Protein AF-A0A954JX76-F1 (afdb_monomer)

Foldseek 3Di:
DDDPDDPPPDPPPVDDPPPPPPPLDQPVVLLVLLVVLLVLLVPLVCVVVVVQADPAQPQLLVVLSVVLNVVLNVCCSPPVPLSVLLSVLSNVLSVCVVPCPVVVVLVVVVVVVCVVVVVADQPPPDPPDRHQRHNNSSNVVNNSVSVVSSVSSSVSSVVVPVVDDPVVVVVVVVVVVVPPPDPPD

Secondary structure (DSSP, 8-state):
------TT-----TTS-----------HHHHHHHHHHHHHHHHHHHHHHHHHS-STTHHHHHHHHHHHHHHHHHHHHH-HHHHHHHHHHHHHHHHHTTSTHHHHHHHHHHHHHHHHHT-S---TT-TT------HHHHHHHHHHHHHHHHHHHHHHHHHHHHHS-HHHHHHHHHHHHHTS-----

Solvent-accessible surface area (backbone atoms only — not comparable to full-atom values): 10796 Å² total; per-residue (Å²): 137,82,82,79,78,59,91,82,62,70,79,81,72,89,70,67,73,72,77,66,75,75,70,87,67,75,62,57,65,58,48,54,50,42,53,53,48,52,56,58,51,40,51,60,57,46,67,62,50,54,78,73,43,60,90,41,21,54,65,24,31,52,52,37,51,54,49,51,52,52,51,51,48,53,42,35,73,75,36,53,72,61,35,55,35,30,46,57,8,36,50,55,46,38,60,48,58,76,46,60,62,62,56,52,54,49,48,53,52,49,52,51,50,34,61,76,70,60,77,56,83,79,66,85,85,45,97,84,53,86,77,56,66,38,37,66,50,29,19,50,52,44,44,54,52,51,51,52,52,49,52,51,7,41,49,44,13,50,51,48,57,69,72,46,62,69,69,65,62,54,64,53,55,58,55,61,62,72,67,59,76,78,82,88,124

Mean predicted aligned error: 10.56 Å

pLDDT: mean 79.13, std 13.05, range [45.47, 96.75]

Radius of gyration: 25.26 Å; Cα contacts (8 Å, |Δi|>4): 126; chains: 1; bounding box: 56×35×99 Å

Sequence (185 aa):
MIESENPYQAPLESGFPCATPHGETFDTSAFVAWTFVFAANLIVPLLFGWGLTQDHGRTGRLVALVGFLGAGCAFCLSRPIAARKSIAGSVITGVSQVFPILHIISGEITLEITLRFGFVVINDASPMGHDVSGEAEGFLLTLIVGCTLLVCAAGAGQLLGFLLPASWLIRNSDKVLSTNPQPHS

Structure (mmCIF, N/CA/C/O backbone):
data_AF-A0A954JX76-F1
#
_entry.id   AF-A0A954JX76-F1
#
loop_
_atom_sit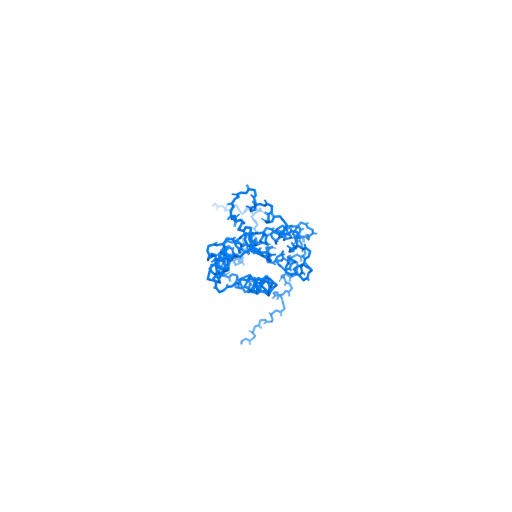e.group_PDB
_atom_site.id
_atom_site.type_symbol
_atom_site.label_atom_id
_atom_site.label_alt_id
_atom_site.label_comp_id
_atom_site.label_asym_id
_atom_site.label_entity_id
_atom_site.label_seq_id
_atom_site.pdbx_PDB_ins_code
_atom_site.Cartn_x
_atom_site.Cartn_y
_atom_site.Cartn_z
_atom_site.occupancy
_atom_site.B_iso_or_equiv
_atom_site.auth_seq_id
_atom_site.auth_comp_id
_atom_site.auth_asym_id
_atom_site.auth_atom_id
_atom_site.pdbx_PDB_model_num
ATOM 1 N N . MET A 1 1 ? -10.961 -13.317 69.120 1.00 49.34 1 MET A N 1
ATOM 2 C CA . MET A 1 1 ? -10.201 -12.422 68.226 1.00 49.34 1 MET A CA 1
ATOM 3 C C . MET A 1 1 ? -11.188 -11.966 67.174 1.00 49.34 1 MET A C 1
ATOM 5 O O . MET A 1 1 ? -11.668 -12.809 66.435 1.00 49.34 1 MET A O 1
ATOM 9 N N . ILE A 1 2 ? -11.622 -10.708 67.252 1.00 56.88 2 ILE A N 1
ATOM 10 C CA . ILE A 1 2 ? -12.648 -10.136 66.374 1.00 56.88 2 ILE A CA 1
ATOM 11 C C . ILE A 1 2 ? -11.901 -9.596 65.158 1.00 56.88 2 ILE A C 1
ATOM 13 O O . ILE A 1 2 ? -11.025 -8.746 65.306 1.00 56.88 2 ILE A O 1
ATOM 17 N N . GLU A 1 3 ? -12.182 -10.172 63.998 1.00 57.44 3 GLU A N 1
ATOM 18 C CA . GLU A 1 3 ? -11.645 -9.766 62.704 1.00 57.44 3 GLU A CA 1
ATOM 19 C C . GLU A 1 3 ? -12.100 -8.323 62.443 1.00 57.44 3 GLU A C 1
ATOM 21 O O . GLU A 1 3 ? -13.297 -8.037 62.416 1.00 57.44 3 GLU A O 1
ATOM 26 N N . SER A 1 4 ? -11.155 -7.380 62.388 1.00 63.88 4 SER A N 1
ATOM 27 C CA . SER A 1 4 ? -11.466 -5.970 62.160 1.00 63.88 4 SER A CA 1
ATOM 28 C C . SER A 1 4 ? -11.865 -5.786 60.699 1.00 63.88 4 SER A C 1
ATOM 30 O O . SER A 1 4 ? -11.011 -5.670 59.820 1.00 63.88 4 SER A O 1
ATOM 32 N N . GLU A 1 5 ? -13.171 -5.797 60.465 1.00 74.00 5 GLU A N 1
ATOM 33 C CA . GLU A 1 5 ? -13.832 -5.469 59.208 1.00 74.00 5 GLU A CA 1
ATOM 34 C C . GLU A 1 5 ? -13.363 -4.078 58.755 1.00 74.00 5 GLU A C 1
ATOM 36 O O . GLU A 1 5 ? -13.615 -3.070 59.416 1.00 74.00 5 GLU A O 1
ATOM 41 N N . ASN A 1 6 ? -12.564 -4.031 57.688 1.00 80.12 6 ASN A N 1
ATOM 42 C CA . ASN A 1 6 ? -11.981 -2.792 57.190 1.00 80.12 6 ASN A CA 1
ATOM 43 C C . ASN A 1 6 ? -13.090 -1.944 56.537 1.00 80.12 6 ASN A C 1
ATOM 45 O O . ASN A 1 6 ? -13.576 -2.321 55.470 1.00 80.12 6 ASN A O 1
ATOM 49 N N . PRO A 1 7 ? -13.460 -0.778 57.102 1.00 79.81 7 PRO A N 1
ATOM 50 C CA . PRO A 1 7 ? -14.557 0.043 56.586 1.00 79.81 7 PRO A CA 1
ATOM 51 C C . PRO A 1 7 ? -14.249 0.693 55.226 1.00 79.81 7 PRO A C 1
ATOM 53 O O . PRO A 1 7 ? -15.141 1.270 54.609 1.00 79.81 7 PRO A O 1
ATOM 56 N N . TYR A 1 8 ? -13.003 0.603 54.749 1.00 80.88 8 TYR A N 1
ATOM 57 C CA . TYR A 1 8 ? -12.583 1.058 53.420 1.00 80.88 8 TYR A CA 1
ATOM 58 C C . TYR A 1 8 ? -12.443 -0.079 52.406 1.00 80.88 8 TYR A C 1
ATOM 60 O O . TYR A 1 8 ? -11.959 0.145 51.295 1.00 80.88 8 TYR A O 1
ATOM 68 N N . GLN A 1 9 ? -12.830 -1.304 52.761 1.00 81.44 9 GLN A N 1
ATOM 69 C CA . GLN A 1 9 ? -12.839 -2.400 51.808 1.00 81.44 9 GLN A CA 1
ATOM 70 C C . GLN A 1 9 ? -13.973 -2.163 50.808 1.00 81.44 9 GLN A C 1
ATOM 72 O O . GLN A 1 9 ? -15.151 -2.303 51.132 1.00 81.44 9 GLN A O 1
ATOM 77 N N . ALA A 1 10 ? -13.606 -1.755 49.589 1.00 74.94 10 ALA A N 1
ATOM 78 C CA . ALA A 1 10 ? -14.546 -1.692 48.481 1.00 74.94 10 ALA A CA 1
ATOM 79 C C . ALA A 1 10 ? -15.226 -3.067 48.346 1.00 74.94 10 ALA A C 1
ATOM 81 O O . ALA A 1 10 ? -14.536 -4.083 48.514 1.00 74.94 10 ALA A O 1
ATOM 82 N N . PRO A 1 11 ? -16.547 -3.121 48.085 1.00 72.75 11 PRO A N 1
ATOM 83 C CA . PRO A 1 11 ? -17.252 -4.380 47.908 1.00 72.75 11 PRO A CA 1
ATOM 84 C C . PRO A 1 11 ? -16.451 -5.266 46.960 1.00 72.75 11 PRO A C 1
ATOM 86 O O . PRO A 1 11 ? -16.071 -4.826 45.876 1.00 72.75 11 PRO A O 1
ATOM 89 N N . LEU A 1 12 ? -16.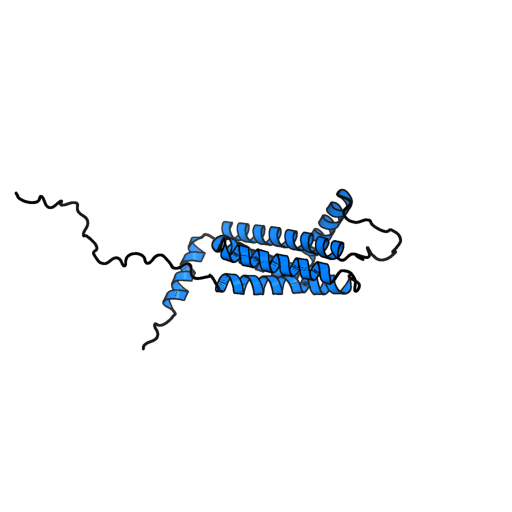153 -6.496 47.381 1.00 64.38 12 LEU A N 1
ATOM 90 C CA . LEU A 1 12 ? -15.657 -7.519 46.471 1.00 64.38 12 LEU A CA 1
ATOM 91 C C . LEU A 1 12 ? -16.766 -7.729 45.438 1.00 64.38 12 LEU A C 1
ATOM 93 O O . LEU A 1 12 ? -17.709 -8.485 45.678 1.00 64.38 12 LEU A O 1
ATOM 97 N N . GLU A 1 13 ? -16.687 -7.003 44.322 1.00 63.94 13 GLU A N 1
ATOM 98 C CA . GLU A 1 13 ? -17.509 -7.201 43.134 1.00 63.94 13 GLU A CA 1
ATOM 99 C C . GLU A 1 13 ? -17.160 -8.587 42.582 1.00 63.94 13 GLU A C 1
ATOM 101 O O . GLU A 1 13 ? -16.353 -8.775 41.676 1.00 63.94 13 GLU A O 1
ATOM 106 N N . SER A 1 14 ? -17.764 -9.593 43.210 1.00 58.34 14 SER A N 1
ATOM 107 C CA . SER A 1 14 ? -17.622 -11.036 43.004 1.00 58.34 14 SER A CA 1
ATOM 108 C C . SER A 1 14 ? -18.232 -11.506 41.679 1.00 58.34 14 SER A C 1
ATOM 110 O O . SER A 1 14 ? -18.609 -12.663 41.523 1.00 58.34 14 SER A O 1
ATOM 112 N N . GLY A 1 15 ? -18.320 -10.608 40.702 1.00 57.84 15 GLY A N 1
ATOM 113 C CA . GLY A 1 15 ? -19.046 -10.825 39.464 1.00 57.84 15 GLY A CA 1
ATOM 114 C C . GLY A 1 15 ? -18.548 -10.003 38.289 1.00 57.84 15 GLY A C 1
ATOM 115 O O . GLY A 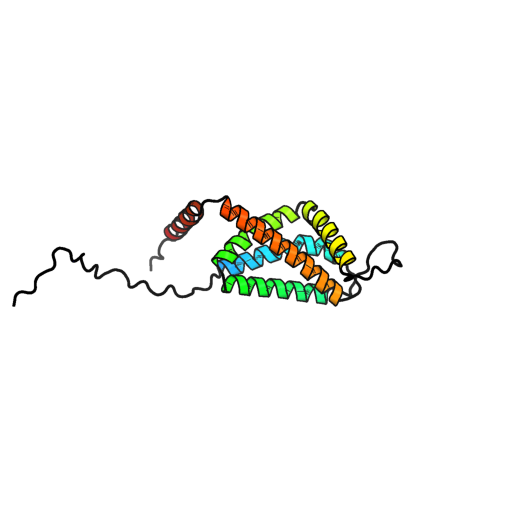1 15 ? -19.254 -9.946 37.287 1.00 57.84 15 GLY A O 1
ATOM 116 N N . PHE A 1 16 ? -17.358 -9.392 38.350 1.00 60.06 16 PHE A N 1
ATOM 117 C CA . PHE A 1 16 ? -16.746 -9.001 37.087 1.00 60.06 16 PHE A CA 1
ATOM 118 C C . PHE A 1 16 ? -16.380 -10.278 36.346 1.00 60.06 16 PHE A C 1
ATOM 120 O O . PHE A 1 16 ? -15.584 -11.057 36.882 1.00 60.06 16 PHE A O 1
ATOM 127 N N . PRO A 1 17 ? -16.955 -10.533 35.155 1.00 62.56 17 PRO A N 1
ATOM 128 C CA . PRO A 1 17 ? -16.494 -11.626 34.325 1.00 62.56 17 PRO A CA 1
ATOM 129 C C . PRO A 1 17 ? -14.996 -11.413 34.177 1.00 62.56 17 PRO A C 1
ATOM 131 O O . PRO A 1 17 ? -14.570 -10.381 33.656 1.00 62.56 17 PRO A O 1
ATOM 134 N N . CYS A 1 18 ? -14.220 -12.339 34.751 1.00 64.50 18 CYS A N 1
ATOM 135 C CA . CYS A 1 18 ? -12.775 -12.387 34.620 1.00 64.50 18 CYS A CA 1
ATOM 136 C C . CYS A 1 18 ? -12.510 -12.115 33.149 1.00 64.50 18 CYS A C 1
ATOM 138 O O . CYS A 1 18 ? -13.002 -12.894 32.331 1.00 64.50 18 CYS A O 1
ATOM 140 N N . ALA A 1 19 ? -11.925 -10.950 32.837 1.00 61.38 19 ALA A N 1
ATOM 141 C CA . ALA A 1 19 ? -11.825 -10.450 31.478 1.00 61.38 19 ALA A CA 1
ATOM 142 C C . ALA A 1 19 ? -11.194 -11.568 30.664 1.00 61.38 19 ALA A C 1
ATOM 144 O O . ALA A 1 19 ? -9.998 -11.829 30.793 1.00 61.38 19 ALA A O 1
ATOM 145 N N . THR A 1 20 ? -12.031 -12.309 29.933 1.00 64.25 20 THR A N 1
ATOM 146 C CA . THR A 1 20 ? -11.574 -13.469 29.187 1.00 64.25 20 THR A CA 1
ATOM 147 C C . THR A 1 20 ? -10.512 -12.899 28.276 1.00 64.25 20 THR A C 1
ATOM 149 O O . THR A 1 20 ? -10.848 -11.929 27.579 1.00 64.25 20 THR A O 1
ATOM 152 N N . PRO A 1 21 ? -9.256 -13.389 28.346 1.00 59.72 21 PRO A N 1
ATOM 153 C CA . PRO A 1 21 ? -8.178 -12.871 27.522 1.00 59.72 21 PRO A CA 1
ATOM 154 C C . PRO A 1 21 ? -8.761 -12.808 26.128 1.00 59.72 21 PRO A C 1
ATOM 156 O O . PRO A 1 21 ? -9.240 -13.837 25.648 1.00 59.72 21 PRO A O 1
ATOM 159 N N . HIS A 1 22 ? -8.911 -11.590 25.594 1.00 57.62 22 HIS A N 1
ATOM 160 C CA . HIS A 1 22 ? -9.506 -11.385 24.285 1.00 57.62 22 HIS A CA 1
ATOM 161 C C . HIS A 1 22 ? -8.730 -12.313 23.373 1.00 57.62 22 HIS A C 1
ATOM 163 O O . HIS A 1 22 ? -7.553 -12.061 23.116 1.00 57.62 22 HIS A O 1
ATOM 169 N N . GLY A 1 23 ? -9.352 -13.441 23.007 1.00 57.97 23 GLY A N 1
ATOM 170 C CA . GLY A 1 23 ? -8.740 -14.381 22.094 1.00 57.97 23 GLY A CA 1
ATOM 171 C C . GLY A 1 23 ? -8.330 -13.536 20.911 1.00 57.97 23 GLY A C 1
ATOM 172 O O . GLY A 1 23 ? -9.111 -12.674 20.504 1.00 57.97 23 GLY A O 1
ATOM 173 N N . GLU A 1 24 ? -7.090 -13.684 20.454 1.00 64.19 24 GLU A N 1
ATOM 174 C CA . GLU A 1 24 ? -6.582 -12.985 19.281 1.00 64.19 24 GLU A CA 1
ATOM 175 C C . GLU A 1 24 ? -7.419 -13.426 18.077 1.00 64.19 24 GLU A C 1
ATOM 177 O O . GLU A 1 24 ? -7.051 -14.297 17.293 1.00 64.19 24 GLU A O 1
AT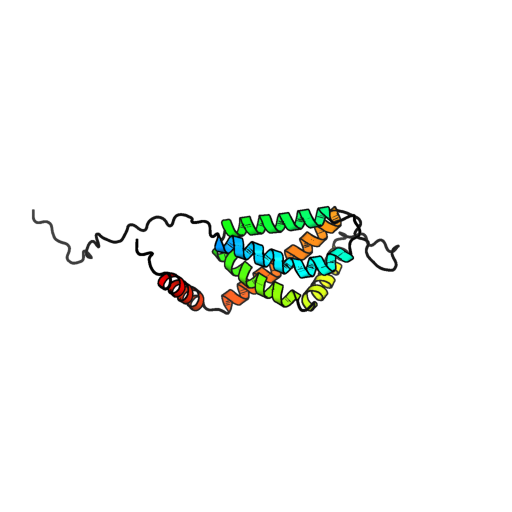OM 182 N N . THR A 1 25 ? -8.629 -12.888 17.969 1.00 74.88 25 THR A N 1
ATOM 183 C CA . THR A 1 25 ? -9.520 -13.132 16.863 1.00 74.88 25 THR A CA 1
ATOM 184 C C . THR A 1 25 ? -8.878 -12.400 15.713 1.00 74.88 25 THR A C 1
ATOM 186 O O . THR A 1 25 ? -8.805 -11.168 15.722 1.00 74.88 25 THR A O 1
ATOM 189 N N . PHE A 1 26 ? -8.367 -13.173 14.759 1.00 78.44 26 PHE A N 1
ATOM 190 C CA . PHE A 1 26 ? -7.885 -12.670 13.487 1.00 78.44 26 PHE A CA 1
ATOM 191 C C . PHE A 1 26 ? -8.843 -11.595 12.976 1.00 78.44 26 PHE A C 1
ATOM 193 O O . PHE A 1 26 ? -10.029 -11.868 12.760 1.00 78.44 26 PHE A O 1
ATOM 200 N N . ASP A 1 27 ? -8.330 -10.375 12.795 1.00 84.06 27 ASP A N 1
ATOM 201 C CA . ASP A 1 27 ? -9.096 -9.258 12.244 1.00 84.06 27 ASP A CA 1
ATOM 202 C C . ASP A 1 27 ? -9.318 -9.498 10.745 1.00 84.06 27 ASP A C 1
ATOM 204 O O . ASP A 1 27 ? -8.690 -8.903 9.866 1.00 84.06 27 ASP A O 1
ATOM 208 N N . THR A 1 28 ? -10.219 -10.435 10.462 1.00 87.06 28 THR A N 1
ATOM 209 C CA . THR A 1 28 ? -10.601 -10.861 9.115 1.00 87.06 28 THR A CA 1
ATOM 210 C C . THR A 1 28 ? -11.122 -9.662 8.324 1.00 87.06 28 THR A C 1
ATOM 212 O O . THR A 1 28 ? -10.902 -9.571 7.118 1.00 87.06 28 THR A O 1
ATOM 215 N N . SER A 1 29 ? -11.736 -8.689 9.009 1.00 88.69 29 SER A N 1
ATOM 216 C CA . SER A 1 29 ? -12.224 -7.458 8.390 1.00 88.69 29 SER A CA 1
ATOM 217 C C . SER A 1 29 ? -11.085 -6.605 7.826 1.00 88.69 29 SER A C 1
ATOM 219 O O . SER A 1 29 ? -11.165 -6.171 6.677 1.00 88.69 29 SER A O 1
ATOM 221 N N . ALA A 1 30 ? -9.991 -6.428 8.576 1.00 88.25 30 ALA A N 1
ATOM 222 C CA . ALA A 1 30 ? -8.827 -5.678 8.112 1.00 88.25 30 ALA A CA 1
ATOM 223 C C . ALA A 1 30 ? -8.128 -6.380 6.940 1.00 88.25 30 ALA A C 1
ATOM 225 O O . ALA A 1 30 ? -7.745 -5.719 5.978 1.00 88.25 30 ALA A O 1
ATOM 226 N N . PHE A 1 31 ? -8.021 -7.711 6.982 1.00 90.81 31 PHE A N 1
ATOM 227 C CA . PHE A 1 31 ? -7.438 -8.503 5.895 1.00 90.81 31 PHE A CA 1
ATOM 228 C C . PHE A 1 31 ? -8.236 -8.381 4.584 1.00 90.81 31 PHE A C 1
ATOM 230 O O . PHE A 1 31 ? -7.668 -8.135 3.515 1.00 90.81 31 PHE A O 1
ATOM 237 N N . VAL A 1 32 ? -9.566 -8.509 4.662 1.00 94.31 32 VAL A N 1
ATOM 238 C CA . VAL A 1 32 ? -10.457 -8.371 3.499 1.00 94.31 32 VAL A CA 1
ATOM 239 C C . VAL A 1 32 ? -10.422 -6.940 2.961 1.00 94.31 32 VAL A C 1
ATOM 241 O O . VAL A 1 32 ? -10.266 -6.743 1.755 1.00 94.31 32 VAL A O 1
ATOM 244 N N . ALA A 1 33 ? -10.496 -5.939 3.844 1.00 94.38 33 ALA A N 1
ATOM 245 C CA . ALA A 1 33 ? -10.427 -4.533 3.457 1.00 94.38 33 ALA A CA 1
ATOM 246 C C . ALA A 1 33 ? -9.091 -4.188 2.783 1.00 94.38 33 ALA A C 1
ATOM 248 O O . ALA A 1 33 ? -9.085 -3.530 1.744 1.00 94.38 33 ALA A O 1
ATOM 249 N N . TRP A 1 34 ? -7.968 -4.678 3.319 1.00 94.94 34 TRP A N 1
ATOM 250 C CA . TRP A 1 34 ? -6.649 -4.515 2.708 1.00 94.94 34 TRP A CA 1
ATOM 251 C C . TRP A 1 34 ? -6.600 -5.092 1.294 1.00 94.94 34 TRP A C 1
ATOM 253 O O . TRP A 1 34 ? -6.192 -4.399 0.366 1.00 94.94 34 TRP A O 1
ATOM 263 N N . THR A 1 35 ? -7.070 -6.329 1.113 1.00 95.69 35 THR A N 1
ATOM 264 C CA . THR A 1 35 ? -7.061 -7.003 -0.194 1.00 95.69 35 THR A CA 1
ATOM 265 C C . THR A 1 35 ? -7.888 -6.234 -1.224 1.00 95.69 35 THR A C 1
ATOM 267 O O . THR A 1 35 ? -7.442 -6.036 -2.354 1.00 95.69 35 THR A O 1
ATOM 270 N N . PHE A 1 36 ? -9.070 -5.749 -0.831 1.00 96.56 36 PHE A N 1
ATOM 271 C CA . PHE A 1 36 ? -9.942 -4.982 -1.718 1.00 96.56 36 PHE A CA 1
ATOM 272 C C . PHE A 1 36 ? -9.327 -3.636 -2.113 1.00 96.56 36 PHE A C 1
ATOM 274 O O . PHE A 1 36 ? -9.308 -3.277 -3.289 1.00 96.56 36 PHE A O 1
ATOM 281 N N . VAL A 1 37 ? -8.778 -2.902 -1.142 1.00 95.00 37 VAL A N 1
ATOM 282 C CA . VAL A 1 37 ? -8.145 -1.604 -1.398 1.00 95.00 37 VAL A CA 1
ATOM 283 C C . VAL A 1 37 ? -6.873 -1.767 -2.228 1.00 95.00 37 VAL A C 1
ATOM 285 O O . VAL A 1 37 ? -6.651 -0.974 -3.141 1.00 95.00 37 VAL A O 1
ATOM 288 N N . PHE A 1 38 ? -6.074 -2.805 -1.976 1.00 94.88 38 PHE A N 1
ATOM 289 C CA . PHE A 1 38 ? -4.913 -3.145 -2.796 1.00 94.88 38 PHE A CA 1
ATOM 290 C C . PHE A 1 38 ? -5.324 -3.432 -4.245 1.00 94.88 38 PHE A C 1
ATOM 292 O O . PHE A 1 38 ? -4.788 -2.818 -5.162 1.00 94.88 38 PHE A O 1
ATOM 299 N N . ALA A 1 39 ? -6.330 -4.287 -4.457 1.00 95.31 39 ALA A N 1
ATOM 300 C CA . ALA A 1 39 ? -6.836 -4.598 -5.792 1.00 95.31 39 ALA A CA 1
ATOM 301 C C . ALA A 1 39 ? -7.365 -3.351 -6.524 1.00 95.31 39 ALA A C 1
ATOM 303 O O . ALA A 1 39 ? -7.045 -3.146 -7.693 1.00 95.31 39 ALA A O 1
ATOM 304 N N . ALA A 1 40 ? -8.115 -2.484 -5.837 1.00 93.56 40 ALA A N 1
ATOM 305 C CA . ALA A 1 40 ? -8.621 -1.239 -6.413 1.00 93.56 40 ALA A CA 1
ATOM 306 C C . ALA A 1 40 ? -7.488 -0.277 -6.817 1.00 93.56 40 ALA A C 1
ATOM 308 O O . ALA A 1 40 ? -7.517 0.283 -7.912 1.00 93.56 40 ALA A O 1
ATOM 309 N N . ASN A 1 41 ? -6.458 -0.140 -5.975 1.00 91.94 41 ASN A N 1
ATOM 310 C CA . ASN A 1 41 ? -5.280 0.695 -6.244 1.00 91.94 41 ASN A CA 1
ATOM 311 C C . ASN A 1 41 ? -4.381 0.149 -7.367 1.00 91.94 41 ASN A C 1
ATOM 313 O O . ASN A 1 41 ? -3.486 0.859 -7.823 1.00 91.94 41 ASN A O 1
ATOM 317 N N . LEU A 1 42 ? -4.586 -1.095 -7.811 1.00 91.69 42 LEU A N 1
ATOM 318 C CA . LEU A 1 42 ? -3.862 -1.672 -8.943 1.00 91.69 42 LEU A CA 1
ATOM 319 C C . LEU A 1 42 ? -4.518 -1.409 -10.292 1.00 91.69 42 LEU A C 1
ATOM 321 O O . LEU A 1 42 ? -3.838 -1.534 -11.306 1.00 91.69 42 LEU A O 1
ATOM 325 N N . ILE A 1 43 ? -5.795 -1.023 -10.329 1.00 91.88 43 ILE A N 1
ATOM 326 C CA . ILE A 1 43 ? -6.525 -0.835 -11.588 1.00 91.88 43 ILE A CA 1
ATOM 327 C C . ILE A 1 43 ? -5.820 0.201 -12.464 1.00 91.88 43 ILE A C 1
ATOM 329 O O . ILE A 1 43 ? -5.515 -0.077 -13.621 1.00 91.88 43 ILE A O 1
ATOM 333 N N . VAL A 1 44 ? -5.513 1.376 -11.908 1.00 87.88 44 VAL A N 1
ATOM 334 C CA . VAL A 1 44 ? -4.872 2.464 -12.658 1.00 87.88 44 VAL A CA 1
ATOM 335 C C . VAL A 1 44 ? -3.449 2.070 -13.095 1.00 87.88 44 VAL A C 1
ATOM 337 O O . VAL A 1 44 ? -3.203 2.055 -14.303 1.00 87.88 44 VAL A O 1
ATOM 340 N N . PRO A 1 45 ? -2.526 1.656 -12.199 1.00 84.06 45 PRO A N 1
ATOM 341 C CA . PRO A 1 45 ? -1.187 1.226 -12.607 1.00 84.06 45 PRO A CA 1
ATOM 342 C C . PRO A 1 45 ? -1.174 0.078 -13.618 1.00 84.06 45 PRO A C 1
ATOM 344 O O . PRO A 1 45 ? -0.323 0.071 -14.502 1.00 84.06 45 PRO A O 1
ATOM 347 N N . LEU A 1 46 ? -2.102 -0.883 -13.529 1.00 87.19 46 LEU A N 1
ATOM 348 C CA . LEU A 1 46 ? -2.187 -1.969 -14.505 1.00 87.19 46 LEU A CA 1
ATOM 349 C C . LEU A 1 46 ? -2.700 -1.474 -15.855 1.00 87.19 46 LEU A C 1
ATOM 351 O O . LEU A 1 46 ? -2.109 -1.823 -16.867 1.00 87.19 46 LEU A O 1
ATOM 355 N N . LEU A 1 47 ? -3.736 -0.633 -15.902 1.00 88.06 47 LEU A N 1
ATOM 356 C CA . LEU A 1 47 ? -4.249 -0.109 -1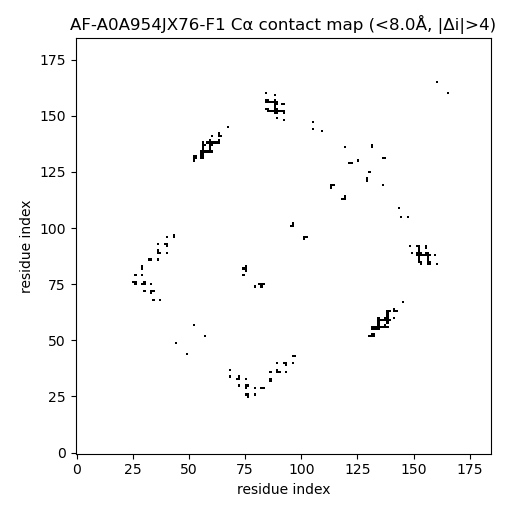7.173 1.00 88.06 47 LEU A CA 1
ATOM 357 C C . LEU A 1 47 ? -3.188 0.696 -17.937 1.00 88.06 47 LEU A C 1
ATOM 359 O O . LEU A 1 47 ? -3.040 0.514 -19.143 1.00 88.06 47 LEU A O 1
ATOM 363 N N . PHE A 1 48 ? -2.422 1.539 -17.241 1.00 82.62 48 PHE A N 1
ATOM 364 C CA . PHE A 1 48 ? -1.365 2.340 -17.867 1.00 82.62 48 PHE A CA 1
ATOM 365 C C . PHE A 1 48 ? -0.067 1.550 -18.079 1.00 82.62 48 PHE A C 1
ATOM 367 O O . PHE A 1 48 ? 0.587 1.688 -19.110 1.00 82.62 48 PHE A O 1
ATOM 374 N N . GLY A 1 49 ? 0.309 0.695 -17.128 1.00 78.06 49 GLY A N 1
ATOM 375 C CA . GLY A 1 49 ? 1.566 -0.048 -17.157 1.00 78.06 49 GLY A CA 1
ATOM 376 C C . GLY A 1 49 ? 1.537 -1.300 -18.031 1.00 78.06 49 GLY A C 1
ATOM 377 O O . GLY A 1 49 ? 2.591 -1.739 -18.484 1.00 78.06 49 GLY A O 1
ATOM 378 N N . TRP A 1 50 ? 0.369 -1.895 -18.289 1.00 83.19 50 TRP A N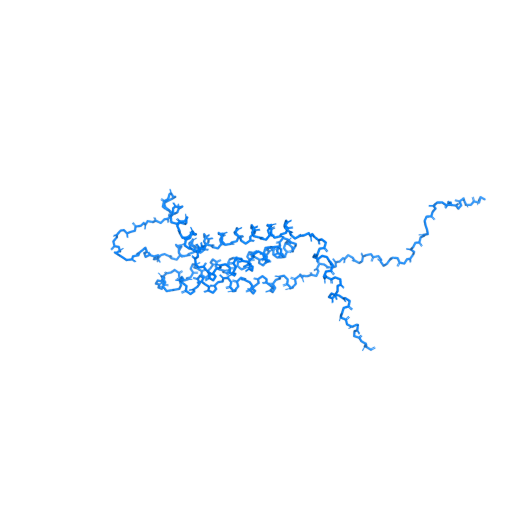 1
ATOM 379 C CA . TRP A 1 50 ? 0.275 -3.121 -19.089 1.00 83.19 50 TRP A CA 1
ATOM 380 C C . TRP A 1 50 ? 0.592 -2.883 -20.566 1.00 83.19 50 TRP A C 1
ATOM 382 O O . TRP A 1 50 ? 1.251 -3.713 -21.185 1.00 83.19 50 TRP A O 1
ATOM 392 N N . GLY A 1 51 ? 0.165 -1.741 -21.117 1.00 78.62 51 GLY A N 1
ATOM 393 C CA . GLY A 1 51 ? 0.415 -1.383 -22.517 1.00 78.62 51 GLY A CA 1
ATOM 394 C C . GLY A 1 51 ? 1.849 -0.928 -22.808 1.00 78.62 51 GLY A C 1
ATOM 395 O O . GLY A 1 51 ? 2.297 -1.042 -23.942 1.00 78.62 51 GLY A O 1
ATOM 396 N N . LEU A 1 52 ? 2.572 -0.440 -21.795 1.00 71.88 52 LEU A N 1
ATOM 397 C CA . LEU A 1 52 ? 3.936 0.093 -21.942 1.00 71.88 52 LEU A CA 1
ATOM 398 C C . LEU A 1 52 ? 5.024 -0.980 -21.952 1.00 71.88 52 LEU A C 1
ATOM 400 O O . LEU A 1 52 ? 6.165 -0.714 -22.306 1.00 71.88 52 LEU A O 1
ATOM 404 N N . THR A 1 53 ? 4.684 -2.190 -21.545 1.00 69.44 53 THR A N 1
ATOM 405 C CA . THR A 1 53 ? 5.637 -3.284 -21.391 1.00 69.44 53 THR A CA 1
ATOM 406 C C . THR A 1 53 ? 5.380 -4.357 -22.430 1.00 69.44 53 THR A C 1
ATOM 408 O O . THR A 1 53 ? 4.287 -4.935 -22.460 1.00 69.44 53 THR A O 1
ATOM 411 N N . GLN A 1 54 ? 6.391 -4.658 -23.239 1.00 66.69 54 GLN A N 1
ATOM 412 C CA . GLN A 1 54 ? 6.378 -5.844 -24.091 1.00 66.69 54 GLN A CA 1
ATOM 413 C C . GLN A 1 54 ? 6.397 -7.125 -23.229 1.00 66.69 54 GLN A C 1
ATOM 415 O O . GLN A 1 54 ? 6.427 -7.059 -21.999 1.00 66.69 54 GLN A O 1
ATOM 420 N N . ASP A 1 55 ? 6.301 -8.309 -23.843 1.00 75.56 55 ASP A N 1
ATOM 421 C CA . ASP A 1 55 ? 6.106 -9.584 -23.124 1.00 75.56 55 ASP A CA 1
ATOM 422 C C . ASP A 1 55 ? 7.162 -9.873 -22.034 1.00 75.56 55 ASP A C 1
ATOM 424 O O . ASP A 1 55 ? 6.873 -10.591 -21.073 1.00 75.56 55 ASP A O 1
ATOM 428 N N . HIS A 1 56 ? 8.338 -9.253 -22.134 1.00 72.75 56 HIS A N 1
ATOM 429 C CA . HIS A 1 56 ? 9.416 -9.311 -21.153 1.00 72.75 56 HIS A CA 1
ATOM 430 C C . HIS A 1 56 ? 9.183 -8.257 -20.056 1.00 72.75 56 HIS A C 1
ATOM 432 O O . HIS A 1 56 ? 9.067 -7.069 -20.331 1.00 72.75 56 HIS A O 1
ATOM 438 N N . GLY A 1 57 ? 9.051 -8.686 -18.798 1.00 80.00 57 GLY A N 1
ATOM 439 C CA . GLY A 1 57 ? 8.785 -7.801 -17.655 1.00 80.00 57 GLY A CA 1
ATOM 440 C C . GLY A 1 57 ? 7.454 -8.048 -16.949 1.00 80.00 57 GLY A C 1
ATOM 441 O O . GLY A 1 57 ? 7.143 -7.385 -15.957 1.00 80.00 57 GLY A O 1
ATOM 442 N N . ARG A 1 58 ? 6.604 -8.955 -17.444 1.00 87.12 58 ARG A N 1
ATOM 443 C CA . ARG A 1 58 ? 5.325 -9.281 -16.783 1.00 87.12 58 ARG A CA 1
ATOM 444 C C . ARG A 1 58 ? 5.532 -10.101 -15.513 1.00 87.12 58 ARG A C 1
ATOM 446 O O . ARG A 1 58 ? 4.843 -9.864 -14.520 1.00 87.12 58 ARG A O 1
ATOM 453 N N . THR A 1 59 ? 6.490 -11.022 -15.524 1.00 91.12 59 THR A N 1
ATOM 454 C CA . THR A 1 59 ? 6.732 -11.937 -14.402 1.00 91.12 59 THR A CA 1
ATOM 455 C C . THR A 1 59 ? 7.275 -11.179 -13.197 1.00 91.12 59 THR A C 1
ATOM 457 O O . THR A 1 59 ? 6.741 -11.310 -12.099 1.00 91.12 59 THR A O 1
ATOM 460 N N . GLY A 1 60 ? 8.268 -10.312 -13.402 1.00 90.06 60 GLY A N 1
ATOM 461 C CA . GLY A 1 60 ? 8.849 -9.478 -12.356 1.00 90.06 60 GLY A CA 1
ATOM 462 C C . GLY A 1 60 ? 7.815 -8.575 -11.690 1.00 90.06 60 GLY A C 1
ATOM 463 O O . GLY A 1 60 ? 7.776 -8.470 -10.465 1.00 90.06 60 GLY A O 1
ATOM 464 N N . ARG A 1 61 ? 6.899 -7.993 -12.471 1.00 90.62 61 ARG A N 1
ATOM 465 C CA . ARG A 1 61 ? 5.798 -7.187 -11.924 1.00 90.62 61 ARG A CA 1
ATOM 466 C C . ARG A 1 61 ? 4.838 -8.016 -11.086 1.00 90.62 61 ARG A C 1
ATOM 468 O O . ARG A 1 61 ? 4.534 -7.624 -9.965 1.00 90.62 61 ARG A O 1
ATOM 475 N N . LEU A 1 62 ? 4.407 -9.177 -11.580 1.00 92.88 62 LEU A N 1
ATOM 476 C CA . LEU A 1 62 ? 3.534 -10.075 -10.818 1.00 92.88 62 LEU A CA 1
ATOM 477 C C . LEU A 1 62 ? 4.177 -10.510 -9.496 1.00 92.88 62 LEU A C 1
ATOM 479 O O . LEU A 1 62 ? 3.513 -10.483 -8.462 1.00 92.88 62 LEU A O 1
ATOM 483 N N . VAL A 1 63 ? 5.471 -10.842 -9.505 1.00 95.12 63 VAL A N 1
ATOM 484 C CA . VAL A 1 63 ? 6.217 -11.198 -8.288 1.00 95.12 63 VAL A CA 1
ATOM 485 C C . VAL A 1 63 ? 6.230 -10.037 -7.290 1.00 95.12 63 VAL A C 1
ATOM 487 O O . VAL A 1 63 ? 5.947 -10.250 -6.111 1.00 95.12 63 VAL A O 1
ATOM 490 N N . ALA A 1 64 ? 6.485 -8.806 -7.744 1.00 93.31 64 ALA A N 1
ATOM 491 C CA . ALA A 1 64 ? 6.435 -7.625 -6.882 1.00 93.31 64 ALA A CA 1
ATOM 492 C C . ALA A 1 64 ? 5.031 -7.401 -6.291 1.00 93.31 64 ALA A C 1
ATOM 494 O O . ALA A 1 64 ? 4.900 -7.156 -5.092 1.00 93.31 64 ALA A O 1
ATOM 495 N N . LEU A 1 65 ? 3.975 -7.539 -7.100 1.00 94.75 65 LEU A N 1
ATOM 496 C CA . LEU A 1 65 ? 2.586 -7.384 -6.654 1.00 94.75 65 LEU A CA 1
ATOM 497 C C . LEU A 1 65 ? 2.197 -8.412 -5.589 1.00 94.75 65 LEU A C 1
ATOM 499 O O . LEU A 1 65 ? 1.632 -8.047 -4.558 1.00 94.75 65 LEU A O 1
ATOM 503 N N . VAL A 1 66 ? 2.534 -9.685 -5.808 1.00 96.44 66 VAL A N 1
ATOM 504 C CA . VAL A 1 66 ? 2.306 -10.750 -4.821 1.00 96.44 66 VAL A CA 1
ATOM 505 C C . VAL A 1 66 ? 3.103 -10.475 -3.545 1.00 96.44 66 VAL A C 1
ATOM 507 O O . VAL A 1 66 ? 2.573 -10.643 -2.446 1.00 96.44 66 VAL A O 1
ATOM 510 N N . GLY A 1 67 ? 4.339 -9.984 -3.676 1.00 96.75 67 GLY A N 1
ATOM 511 C CA . GLY A 1 67 ? 5.168 -9.558 -2.551 1.00 96.75 67 GLY A CA 1
ATOM 512 C C . GLY A 1 67 ? 4.511 -8.458 -1.715 1.00 96.75 67 GLY A C 1
ATOM 513 O O . GLY A 1 67 ? 4.419 -8.593 -0.495 1.00 96.75 67 GLY A O 1
ATOM 514 N N . PHE A 1 68 ? 3.985 -7.405 -2.349 1.00 95.69 68 PHE A N 1
ATOM 515 C CA . PHE A 1 68 ? 3.276 -6.330 -1.647 1.00 95.69 68 PHE A CA 1
ATOM 516 C C . PHE A 1 68 ? 1.981 -6.798 -0.990 1.00 95.69 68 PHE A C 1
ATOM 518 O O . PHE A 1 68 ? 1.708 -6.415 0.150 1.00 95.69 68 PHE A O 1
ATOM 525 N N . LEU A 1 69 ? 1.202 -7.641 -1.674 1.00 95.81 69 LEU A N 1
ATOM 526 C CA . LEU A 1 69 ? -0.007 -8.218 -1.098 1.00 95.81 69 LEU A CA 1
ATOM 527 C C . LEU A 1 69 ? 0.337 -9.027 0.157 1.00 95.81 69 LEU A C 1
ATOM 529 O O . LEU A 1 69 ? -0.236 -8.780 1.216 1.00 95.81 69 LEU A O 1
ATOM 533 N N . GLY A 1 70 ? 1.321 -9.927 0.064 1.00 96.50 70 GLY A N 1
ATOM 534 C CA . GLY A 1 70 ? 1.789 -10.744 1.184 1.00 96.50 70 GLY A CA 1
ATOM 535 C C . GLY A 1 70 ? 2.334 -9.912 2.347 1.00 96.50 70 GLY A C 1
ATOM 536 O O . GLY A 1 70 ? 1.957 -10.144 3.496 1.00 96.50 70 GLY A O 1
ATOM 537 N N . ALA A 1 71 ? 3.158 -8.900 2.062 1.00 95.88 71 ALA A N 1
ATOM 538 C CA . ALA A 1 71 ? 3.696 -7.992 3.073 1.00 95.88 71 ALA A CA 1
ATOM 539 C C . ALA A 1 71 ? 2.589 -7.200 3.782 1.00 95.88 71 ALA A C 1
ATOM 541 O O . ALA A 1 71 ? 2.597 -7.077 5.007 1.00 95.88 71 ALA A O 1
ATOM 542 N N . GLY A 1 72 ? 1.601 -6.707 3.035 1.00 94.06 72 GLY A N 1
ATOM 543 C CA . GLY A 1 72 ? 0.451 -6.013 3.600 1.00 94.06 72 GLY A CA 1
ATOM 544 C C . GLY A 1 72 ? -0.440 -6.922 4.448 1.00 94.06 72 GLY A C 1
ATOM 545 O O . GLY A 1 72 ? -0.865 -6.526 5.532 1.00 94.06 72 GLY A O 1
ATOM 546 N N . CYS A 1 73 ? -0.639 -8.172 4.028 1.00 95.00 73 CYS A N 1
ATOM 547 C CA . CYS A 1 73 ? -1.323 -9.186 4.828 1.00 95.00 73 CYS A CA 1
ATOM 548 C C . CYS A 1 73 ? -0.581 -9.459 6.145 1.00 95.00 73 CYS A C 1
ATOM 550 O O . CYS A 1 73 ? -1.188 -9.399 7.213 1.00 95.00 73 CYS A O 1
ATOM 552 N N . ALA A 1 74 ? 0.737 -9.676 6.098 1.00 95.12 74 ALA A N 1
ATOM 553 C CA . ALA A 1 74 ? 1.559 -9.860 7.296 1.00 95.12 74 ALA A CA 1
ATOM 554 C C . ALA A 1 74 ? 1.527 -8.624 8.220 1.00 95.12 74 ALA A C 1
ATOM 556 O O . ALA A 1 74 ? 1.479 -8.755 9.447 1.00 95.12 74 ALA A O 1
ATOM 557 N N . PHE A 1 75 ? 1.490 -7.419 7.643 1.00 93.12 75 PHE A N 1
ATOM 558 C CA . PHE A 1 75 ? 1.352 -6.166 8.384 1.00 93.12 75 PHE A CA 1
ATOM 559 C C . PHE A 1 75 ? -0.011 -6.040 9.079 1.00 93.12 75 PHE A C 1
ATOM 561 O O . PHE A 1 75 ? -0.062 -5.626 10.239 1.00 93.12 75 PHE A O 1
ATOM 568 N N . CYS A 1 76 ? -1.099 -6.451 8.418 1.00 92.69 76 CYS A N 1
ATOM 569 C CA . CYS A 1 76 ? -2.439 -6.495 9.010 1.00 92.69 76 CYS A CA 1
ATOM 570 C C . CYS A 1 76 ? -2.501 -7.434 10.219 1.00 92.69 76 CYS A C 1
ATOM 572 O O . CYS A 1 76 ? -3.129 -7.085 11.217 1.00 92.69 76 CYS A O 1
ATOM 574 N N . LEU A 1 77 ? -1.806 -8.574 10.154 1.00 91.00 77 LEU A N 1
ATOM 575 C CA . LEU A 1 77 ? -1.715 -9.525 11.264 1.00 91.00 77 LEU A CA 1
ATOM 576 C C . LEU A 1 77 ? -0.869 -8.987 12.424 1.00 91.00 77 LEU A C 1
ATOM 578 O O . LEU A 1 77 ? -1.239 -9.137 13.582 1.00 91.00 77 LEU A O 1
ATOM 582 N N . SER A 1 78 ? 0.252 -8.328 12.123 1.00 93.44 78 SER A N 1
ATOM 583 C CA . SER A 1 78 ? 1.201 -7.887 13.153 1.00 93.44 78 SER A CA 1
ATOM 584 C C . SER A 1 78 ? 0.772 -6.600 13.866 1.00 93.44 78 SER A C 1
ATOM 586 O O . SER A 1 78 ? 1.127 -6.382 15.023 1.00 93.44 78 SER A O 1
ATOM 588 N N . ARG A 1 79 ? 0.090 -5.680 13.165 1.00 92.62 79 ARG A N 1
ATOM 589 C CA . ARG A 1 79 ? -0.229 -4.330 13.669 1.00 92.62 79 ARG A CA 1
ATOM 590 C C . ARG A 1 79 ? -1.616 -3.854 13.206 1.00 92.62 79 ARG A C 1
ATOM 592 O O . ARG A 1 79 ? -1.697 -2.916 12.407 1.00 92.62 79 ARG A O 1
ATOM 599 N N . PRO A 1 80 ? -2.718 -4.401 13.750 1.00 87.94 80 PRO A N 1
ATOM 600 C CA . PRO A 1 80 ? -4.076 -4.131 13.260 1.00 87.94 80 PRO A CA 1
ATOM 601 C C . PRO A 1 80 ? -4.469 -2.645 13.326 1.00 87.94 80 PRO A C 1
ATOM 603 O O . PRO A 1 80 ? -5.081 -2.116 12.400 1.00 87.94 80 PRO A O 1
ATOM 606 N N . ILE A 1 81 ? -4.058 -1.920 14.373 1.00 86.44 81 ILE A N 1
ATOM 607 C CA . ILE A 1 81 ? -4.360 -0.482 14.516 1.00 86.44 81 ILE A CA 1
ATOM 608 C C . ILE A 1 81 ? -3.663 0.342 13.424 1.00 86.44 81 ILE A C 1
ATOM 610 O O . ILE A 1 81 ? -4.271 1.226 12.818 1.00 86.44 81 ILE A O 1
ATOM 614 N N . ALA A 1 82 ? -2.385 0.057 13.160 1.00 88.38 82 ALA A N 1
ATOM 615 C CA . ALA A 1 82 ? -1.631 0.749 12.119 1.00 88.38 82 ALA A CA 1
ATOM 616 C C . ALA A 1 82 ? -2.150 0.375 10.722 1.00 88.38 82 ALA A C 1
ATOM 618 O O . ALA A 1 82 ? -2.270 1.246 9.862 1.00 88.38 82 ALA A O 1
ATOM 619 N N . ALA A 1 83 ? -2.525 -0.891 10.522 1.00 90.75 83 ALA A N 1
ATOM 620 C CA . ALA A 1 83 ? -3.129 -1.375 9.289 1.00 90.75 83 ALA A CA 1
ATOM 621 C C . ALA A 1 83 ? -4.442 -0.653 8.973 1.00 90.75 83 ALA A C 1
ATOM 623 O O . ALA A 1 83 ? -4.592 -0.151 7.867 1.00 90.75 83 ALA A O 1
ATOM 624 N N . ARG A 1 84 ? -5.346 -0.476 9.945 1.00 90.19 84 ARG A N 1
ATOM 625 C CA . ARG A 1 84 ? -6.598 0.278 9.742 1.00 90.19 84 ARG A CA 1
ATOM 626 C C . ARG A 1 84 ? -6.354 1.725 9.300 1.00 90.19 84 ARG A C 1
ATOM 628 O O . ARG A 1 84 ? -7.016 2.200 8.380 1.00 90.19 84 ARG A O 1
ATOM 635 N N . LYS A 1 85 ? -5.374 2.412 9.902 1.00 90.31 85 LYS A N 1
ATOM 636 C CA . LYS A 1 85 ? -4.968 3.764 9.469 1.00 90.31 85 LYS A CA 1
ATOM 637 C C . LYS A 1 85 ? -4.411 3.759 8.043 1.00 90.31 85 LYS A C 1
ATOM 639 O O . LYS A 1 85 ? -4.768 4.624 7.248 1.00 90.31 85 LYS A O 1
ATOM 644 N N . SER A 1 86 ? -3.575 2.774 7.720 1.00 91.44 86 SER A N 1
ATOM 645 C CA . SER A 1 86 ? -3.000 2.606 6.381 1.00 91.44 86 SER A CA 1
ATOM 646 C C . SER A 1 86 ? -4.067 2.304 5.324 1.00 91.44 86 SER A C 1
ATOM 648 O O . SER A 1 86 ? -4.038 2.892 4.249 1.00 91.44 86 SER A O 1
ATOM 650 N N . ILE A 1 87 ? -5.057 1.459 5.635 1.00 93.44 87 ILE A N 1
ATOM 651 C CA . ILE A 1 87 ? -6.194 1.146 4.755 1.00 93.44 87 ILE A CA 1
ATOM 652 C C . ILE A 1 87 ? -6.992 2.419 4.458 1.00 93.44 87 ILE A C 1
ATOM 654 O O . ILE A 1 87 ? -7.254 2.709 3.294 1.00 93.44 87 ILE A O 1
ATOM 658 N N . ALA A 1 88 ? -7.316 3.222 5.478 1.00 93.12 88 ALA A N 1
ATOM 659 C CA . ALA A 1 88 ? -8.018 4.492 5.284 1.00 93.12 88 ALA A CA 1
ATOM 660 C C . ALA A 1 88 ? -7.223 5.464 4.393 1.00 93.12 88 ALA A C 1
ATOM 662 O O . ALA A 1 88 ? -7.773 6.047 3.460 1.00 93.12 88 ALA A O 1
ATOM 663 N N . GLY A 1 89 ? -5.914 5.588 4.628 1.00 92.00 89 GLY A N 1
ATOM 664 C CA . GLY A 1 89 ? -5.032 6.379 3.771 1.00 92.00 89 GLY A CA 1
ATOM 665 C C . GLY A 1 89 ? -4.921 5.832 2.343 1.00 92.00 89 GLY A C 1
ATOM 666 O O . GLY A 1 89 ? -4.913 6.602 1.391 1.00 92.00 89 GLY A O 1
ATOM 667 N N . SER A 1 90 ? -4.929 4.509 2.175 1.00 92.81 90 SER A N 1
ATOM 668 C CA . SER A 1 90 ? -4.880 3.837 0.870 1.00 92.81 90 SER A CA 1
ATOM 669 C C . SER A 1 90 ? -6.153 4.054 0.048 1.00 92.81 90 SER A C 1
ATOM 671 O O . SER A 1 90 ? -6.088 4.085 -1.178 1.00 92.81 90 SER A O 1
ATOM 673 N N . VAL A 1 91 ? -7.308 4.250 0.695 1.00 93.81 91 VAL A N 1
ATOM 674 C CA . VAL A 1 91 ? -8.541 4.674 0.010 1.00 93.81 91 VAL A CA 1
ATOM 675 C C . VAL A 1 91 ? -8.386 6.091 -0.539 1.00 93.81 91 VAL A C 1
ATOM 677 O O . VAL A 1 91 ? -8.719 6.329 -1.696 1.00 93.81 91 VAL A O 1
ATOM 680 N N . ILE A 1 92 ? -7.836 7.020 0.252 1.00 91.12 92 ILE A N 1
ATOM 681 C CA . ILE A 1 92 ? -7.574 8.397 -0.200 1.00 91.12 92 ILE A CA 1
ATOM 682 C C . ILE A 1 92 ? -6.603 8.389 -1.385 1.00 91.12 92 ILE A C 1
ATOM 684 O O . ILE A 1 92 ? -6.870 9.044 -2.391 1.00 91.12 92 ILE A O 1
ATOM 688 N N . THR A 1 93 ? -5.520 7.613 -1.289 1.00 88.50 93 THR A N 1
ATOM 689 C CA . THR A 1 93 ? -4.559 7.439 -2.385 1.00 88.50 93 THR A CA 1
ATOM 690 C C . THR A 1 93 ? -5.223 6.836 -3.625 1.00 88.50 93 THR A C 1
ATOM 692 O O . THR A 1 93 ? -5.012 7.328 -4.725 1.00 88.50 93 THR A O 1
ATOM 695 N N . GLY A 1 94 ? -6.081 5.826 -3.480 1.00 89.25 94 GLY A N 1
ATOM 696 C CA . GLY A 1 94 ? -6.788 5.232 -4.620 1.00 89.25 94 GLY A CA 1
ATOM 697 C C . GLY A 1 94 ? -7.738 6.212 -5.308 1.00 89.25 94 GLY A C 1
ATOM 698 O O . GLY A 1 94 ? -7.785 6.280 -6.533 1.00 89.25 94 GLY A O 1
ATOM 699 N N . VAL A 1 95 ? -8.453 7.037 -4.537 1.00 89.38 95 VAL A N 1
ATOM 700 C CA . VAL A 1 95 ? -9.309 8.097 -5.096 1.00 89.38 95 VAL A CA 1
ATOM 701 C C . VAL A 1 95 ? -8.472 9.154 -5.814 1.00 89.38 95 VAL A C 1
ATOM 703 O O . VAL A 1 95 ? -8.865 9.629 -6.879 1.00 89.38 95 VAL A O 1
ATOM 706 N N . SER A 1 96 ? -7.300 9.507 -5.283 1.00 86.06 96 SER A N 1
ATOM 707 C CA . SER A 1 96 ? -6.424 10.474 -5.941 1.00 86.06 96 SER A CA 1
ATOM 708 C C . SER A 1 96 ? -5.766 9.925 -7.208 1.00 86.06 96 SER A C 1
ATOM 710 O O . SER A 1 96 ? -5.466 10.722 -8.091 1.00 86.06 96 SER A O 1
ATOM 712 N N . GLN A 1 97 ? -5.629 8.601 -7.374 1.00 83.44 97 GLN A N 1
ATOM 713 C CA . GLN A 1 97 ? -5.160 7.990 -8.628 1.00 83.44 97 GLN A CA 1
ATOM 714 C C . GLN A 1 97 ? -6.094 8.248 -9.823 1.00 83.44 97 GLN A C 1
ATOM 716 O O . GLN A 1 97 ? -5.630 8.183 -10.961 1.00 83.44 97 GLN A O 1
ATOM 721 N N . VAL A 1 98 ? -7.376 8.573 -9.593 1.00 78.62 98 VAL A N 1
ATOM 722 C CA . VAL A 1 98 ? -8.326 8.958 -10.659 1.00 78.62 98 VAL A CA 1
ATOM 723 C C . VAL A 1 98 ? -7.859 10.223 -11.384 1.00 78.62 98 VAL A C 1
ATOM 725 O O . VAL A 1 98 ? -8.091 10.378 -12.581 1.00 78.62 98 VAL A O 1
ATOM 728 N N . PHE A 1 99 ? -7.149 11.106 -10.680 1.00 78.75 99 PHE A N 1
ATOM 729 C CA . PHE A 1 99 ? -6.491 12.257 -11.277 1.00 78.75 99 PHE A CA 1
ATOM 730 C C . PHE A 1 99 ? -5.004 11.928 -11.463 1.00 78.75 99 PHE A C 1
ATOM 732 O O . PHE A 1 99 ? -4.275 11.818 -10.476 1.00 78.75 99 PHE A O 1
ATOM 739 N N . PRO A 1 100 ? -4.490 11.820 -12.702 1.00 67.69 100 PRO A N 1
ATOM 740 C CA . PRO A 1 100 ? -3.112 11.392 -12.969 1.00 67.69 100 PRO A CA 1
ATOM 741 C C . PRO A 1 100 ? -2.032 12.389 -12.501 1.00 67.69 100 PRO A C 1
ATOM 743 O O . PRO A 1 100 ? -0.869 12.241 -12.848 1.00 67.69 100 PRO A O 1
ATOM 746 N N . ILE A 1 101 ? -2.374 13.384 -11.681 1.00 71.81 101 ILE A N 1
ATOM 747 C CA . ILE A 1 101 ? -1.457 14.392 -11.141 1.00 71.81 101 ILE A CA 1
ATOM 748 C C . ILE A 1 101 ? -0.382 13.734 -10.270 1.00 71.81 101 ILE A C 1
ATOM 750 O O . ILE A 1 101 ? 0.804 13.987 -10.465 1.00 71.81 101 ILE A O 1
ATOM 754 N N . LEU A 1 102 ? -0.772 12.851 -9.342 1.00 65.19 102 LEU A N 1
ATOM 755 C CA . LEU A 1 102 ? 0.202 12.149 -8.499 1.00 65.19 102 LEU A CA 1
ATOM 756 C C . LEU A 1 102 ? 1.074 11.195 -9.312 1.00 65.19 102 LEU A C 1
ATOM 758 O O . LEU A 1 102 ? 2.260 11.081 -9.025 1.00 65.19 102 LEU A O 1
ATOM 762 N N . HIS A 1 103 ? 0.511 10.562 -10.344 1.00 69.00 103 HIS A N 1
ATOM 763 C CA . HIS A 1 103 ? 1.273 9.695 -11.235 1.00 69.00 103 HIS A CA 1
ATOM 764 C C . HIS A 1 103 ? 2.312 10.482 -12.034 1.00 69.00 103 HIS A C 1
ATOM 766 O O . HIS A 1 103 ? 3.460 10.054 -12.075 1.00 69.00 103 HIS A O 1
ATOM 772 N N . ILE A 1 104 ? 1.956 11.651 -12.577 1.00 74.81 104 ILE A N 1
ATOM 773 C CA . ILE A 1 104 ? 2.892 12.530 -13.295 1.00 74.81 104 ILE A CA 1
ATOM 774 C C . ILE A 1 104 ? 4.032 12.968 -12.368 1.00 74.81 104 ILE A C 1
ATOM 776 O O . ILE A 1 104 ? 5.196 12.775 -12.703 1.00 74.81 104 ILE A O 1
ATOM 780 N N . ILE A 1 105 ? 3.718 13.461 -11.164 1.00 77.44 105 ILE A N 1
ATOM 781 C CA . ILE A 1 105 ? 4.739 13.888 -10.191 1.00 77.44 105 ILE A CA 1
ATOM 782 C C . ILE A 1 105 ? 5.615 12.704 -9.758 1.00 77.44 105 ILE A C 1
ATOM 784 O O . ILE A 1 105 ? 6.834 12.828 -9.672 1.00 77.44 105 ILE A O 1
ATOM 788 N N . SER A 1 106 ? 5.011 11.540 -9.502 1.00 70.50 106 SER A N 1
ATOM 789 C CA . SER A 1 106 ? 5.759 10.337 -9.121 1.00 70.50 106 SER A CA 1
ATOM 790 C C . SER A 1 106 ? 6.643 9.825 -10.256 1.00 70.50 106 SER A C 1
ATOM 792 O O . SER A 1 106 ? 7.739 9.337 -9.990 1.00 70.50 106 SER A O 1
ATOM 794 N N . GLY A 1 107 ? 6.189 9.970 -11.504 1.00 71.88 107 GLY A N 1
ATOM 795 C CA . GLY A 1 107 ? 6.937 9.633 -12.705 1.00 71.88 107 GLY A CA 1
ATOM 796 C C . GLY A 1 107 ? 8.192 10.486 -12.807 1.00 71.88 107 GLY A C 1
ATOM 797 O O . GLY A 1 107 ? 9.276 9.924 -12.891 1.00 71.88 107 GLY A O 1
ATOM 798 N N . GLU A 1 108 ? 8.055 11.808 -12.677 1.00 78.62 108 GLU A N 1
ATOM 799 C CA . GLU A 1 108 ? 9.176 12.762 -12.675 1.00 78.62 108 GLU A CA 1
ATOM 800 C C . GLU A 1 108 ? 10.195 12.458 -11.564 1.00 78.62 108 GLU A C 1
ATOM 802 O O . GLU A 1 108 ? 11.386 12.309 -11.836 1.00 78.62 108 GLU A O 1
ATOM 807 N N . ILE A 1 109 ? 9.735 12.270 -10.318 1.00 77.31 109 ILE A N 1
ATOM 808 C CA . ILE A 1 109 ? 10.620 11.949 -9.182 1.00 77.31 109 ILE A CA 1
ATOM 809 C C . ILE A 1 109 ? 11.341 10.615 -9.410 1.00 77.31 109 ILE A C 1
ATOM 811 O O . ILE A 1 109 ? 12.534 10.490 -9.131 1.00 77.31 109 ILE A O 1
ATOM 815 N N . THR A 1 110 ? 10.629 9.607 -9.914 1.00 70.31 110 THR A N 1
ATOM 816 C CA . THR A 1 110 ? 11.209 8.287 -10.188 1.00 70.31 110 THR A CA 1
ATOM 817 C C . THR A 1 110 ? 12.263 8.377 -11.284 1.00 70.31 110 THR A C 1
ATOM 819 O O . THR A 1 110 ? 13.331 7.790 -11.138 1.00 70.31 110 THR A O 1
ATOM 822 N N . LEU A 1 111 ? 11.999 9.138 -12.349 1.00 72.31 111 LEU A N 1
ATOM 823 C CA . LEU A 1 111 ? 12.952 9.383 -13.429 1.00 72.31 111 LEU A CA 1
ATOM 824 C C . LEU A 1 111 ? 14.219 10.052 -12.888 1.00 72.31 111 LEU A C 1
ATOM 826 O O . LEU A 1 111 ? 15.322 9.586 -13.164 1.00 72.31 111 LEU A O 1
ATOM 830 N N . GLU A 1 112 ? 14.071 11.072 -12.040 1.00 80.69 112 GLU A N 1
ATOM 831 C CA . GLU A 1 112 ? 15.205 11.769 -11.433 1.00 80.69 112 GLU A CA 1
ATOM 832 C C . GLU A 1 112 ? 16.036 10.859 -10.513 1.00 80.69 112 GLU A C 1
ATOM 834 O O . GLU A 1 112 ? 17.266 10.844 -10.602 1.00 80.69 112 GLU A O 1
ATOM 839 N N . ILE A 1 113 ? 15.392 10.069 -9.648 1.00 73.81 113 ILE A N 1
ATOM 840 C CA . ILE A 1 113 ? 16.079 9.107 -8.771 1.00 73.81 113 ILE A CA 1
ATOM 841 C C . ILE A 1 113 ? 16.820 8.075 -9.621 1.00 73.81 113 ILE A C 1
ATOM 843 O O . ILE A 1 113 ? 18.018 7.858 -9.449 1.00 73.81 113 ILE A O 1
ATOM 847 N N . THR A 1 114 ? 16.131 7.459 -10.572 1.00 70.50 114 THR A N 1
ATOM 848 C CA . THR A 1 114 ? 16.701 6.402 -11.400 1.00 70.50 114 THR A CA 1
ATOM 849 C C . THR A 1 114 ? 17.896 6.899 -12.223 1.00 70.50 114 THR A C 1
ATOM 851 O O . THR A 1 114 ? 18.906 6.196 -12.300 1.00 70.50 114 THR A O 1
ATOM 854 N N . LEU A 1 115 ? 17.826 8.124 -12.759 1.00 76.31 115 LEU A N 1
ATOM 855 C CA . LEU A 1 115 ? 18.938 8.787 -13.446 1.00 76.31 115 LEU A CA 1
ATOM 856 C C . LEU A 1 115 ? 20.125 9.045 -12.511 1.00 76.31 115 LEU A C 1
ATOM 858 O O . LEU A 1 115 ? 21.267 8.767 -12.869 1.00 76.31 115 LEU A O 1
ATOM 862 N N . ARG A 1 116 ? 19.871 9.557 -11.300 1.00 78.44 116 ARG A N 1
ATOM 863 C CA . ARG A 1 116 ? 20.928 9.897 -10.330 1.00 78.44 116 ARG A CA 1
ATOM 864 C C . ARG A 1 116 ? 21.660 8.674 -9.786 1.00 78.44 116 ARG A C 1
ATOM 866 O O . ARG A 1 116 ? 22.854 8.759 -9.519 1.00 78.44 116 ARG A O 1
ATOM 873 N N . PHE A 1 117 ? 20.957 7.562 -9.596 1.00 78.25 117 PHE A N 1
ATOM 874 C CA . PHE A 1 117 ? 21.538 6.341 -9.035 1.00 78.25 117 PHE A CA 1
ATOM 875 C C . PHE A 1 117 ? 22.011 5.336 -10.098 1.00 78.25 117 PHE A C 1
ATOM 877 O O . PHE A 1 117 ? 22.585 4.310 -9.740 1.00 78.25 117 PHE A O 1
ATOM 884 N N . GLY A 1 118 ? 21.803 5.618 -11.389 1.00 67.19 118 GLY A N 1
ATOM 885 C CA . GLY A 1 118 ? 22.266 4.764 -12.487 1.00 67.19 118 GLY A CA 1
ATOM 886 C C . GLY A 1 118 ? 21.561 3.407 -12.561 1.00 67.19 118 GLY A C 1
ATOM 887 O O . GLY A 1 118 ? 22.127 2.454 -13.089 1.00 67.19 118 GLY A O 1
ATOM 888 N N . PHE A 1 119 ? 20.342 3.298 -12.018 1.00 66.38 119 PHE A N 1
ATOM 889 C CA . PHE A 1 119 ? 19.588 2.038 -11.996 1.00 66.38 119 PHE A CA 1
ATOM 890 C C . PHE A 1 119 ? 18.962 1.676 -13.347 1.00 66.38 119 PHE A C 1
ATOM 892 O O . PHE A 1 119 ? 18.629 0.513 -13.556 1.00 66.38 119 PHE A O 1
ATOM 899 N N . VAL A 1 120 ? 18.806 2.641 -14.258 1.00 62.19 120 VAL A N 1
ATOM 900 C CA . VAL A 1 120 ? 18.346 2.391 -15.630 1.00 62.19 120 VAL A CA 1
ATOM 901 C C . VAL A 1 120 ? 19.386 2.926 -16.596 1.00 62.19 120 VAL A C 1
ATOM 903 O O . VAL A 1 120 ? 19.705 4.115 -16.601 1.00 62.19 120 VAL A O 1
ATOM 906 N N . VAL A 1 121 ? 19.904 2.026 -17.427 1.00 59.00 121 VAL A N 1
ATOM 907 C CA . VAL A 1 121 ? 20.697 2.393 -18.595 1.00 59.00 121 VAL A CA 1
ATOM 908 C C . VAL A 1 121 ? 19.710 2.847 -19.657 1.00 59.00 121 VAL A C 1
ATOM 910 O O . VAL A 1 121 ? 18.978 2.043 -20.232 1.00 59.00 121 VAL A O 1
ATOM 913 N N . ILE A 1 122 ? 19.657 4.152 -19.895 1.00 59.38 122 ILE A N 1
ATOM 914 C CA . ILE A 1 122 ? 18.912 4.688 -21.026 1.00 59.38 122 ILE A CA 1
ATOM 915 C C . ILE A 1 122 ? 19.670 4.274 -22.284 1.00 59.38 122 ILE A C 1
ATOM 917 O O . ILE A 1 122 ? 20.734 4.806 -22.585 1.00 59.38 122 ILE A O 1
ATOM 921 N N . ASN A 1 123 ? 19.142 3.290 -23.006 1.00 57.09 123 ASN A N 1
ATOM 922 C CA . ASN A 1 123 ? 19.581 3.044 -24.369 1.00 57.09 123 ASN A CA 1
ATOM 923 C C . ASN A 1 123 ? 18.955 4.121 -25.262 1.00 57.09 123 ASN A C 1
ATOM 925 O O . ASN A 1 123 ? 17.787 4.022 -25.635 1.00 57.09 123 ASN A O 1
ATOM 929 N N . ASP A 1 124 ? 19.749 5.126 -25.634 1.00 55.78 124 ASP A N 1
ATOM 930 C CA . ASP A 1 124 ? 19.367 6.233 -26.531 1.00 55.78 124 ASP A CA 1
ATOM 931 C C . ASP A 1 124 ? 18.955 5.777 -27.952 1.00 55.78 124 ASP A C 1
ATOM 933 O O . ASP A 1 124 ? 18.594 6.587 -28.803 1.00 55.78 124 ASP A O 1
ATOM 937 N N . ALA A 1 125 ? 19.002 4.473 -28.240 1.00 54.09 125 ALA A N 1
ATOM 938 C CA . ALA A 1 125 ? 18.702 3.904 -29.550 1.00 54.09 125 ALA A CA 1
ATOM 939 C C . ALA A 1 125 ? 17.198 3.801 -29.875 1.00 54.09 125 ALA A C 1
ATOM 941 O O . ALA A 1 125 ? 16.858 3.518 -31.023 1.00 54.09 125 ALA A O 1
ATOM 942 N N . SER A 1 126 ? 16.295 4.019 -28.910 1.00 47.88 126 SER A N 1
ATOM 943 C CA . SER A 1 126 ? 14.848 3.955 -29.148 1.00 47.88 126 SER A CA 1
ATOM 944 C C . SER A 1 126 ? 14.232 5.361 -29.199 1.00 47.88 126 SER A C 1
ATOM 946 O O . SER A 1 126 ? 14.083 6.000 -28.157 1.00 47.88 126 SER A O 1
ATOM 948 N N . PRO A 1 127 ? 13.825 5.862 -30.383 1.00 45.47 127 PRO A N 1
ATOM 949 C CA . PRO A 1 127 ? 13.313 7.224 -30.551 1.00 45.47 127 PRO A CA 1
ATOM 950 C C . PRO A 1 127 ? 11.935 7.477 -29.908 1.00 45.47 127 PRO A C 1
ATOM 952 O O . PRO A 1 127 ? 11.421 8.588 -30.014 1.00 45.47 127 PRO A O 1
ATOM 955 N N . MET A 1 128 ? 11.318 6.480 -29.255 1.00 48.38 128 MET A N 1
ATOM 956 C CA . MET A 1 128 ? 9.990 6.614 -28.637 1.00 48.38 128 MET A CA 1
ATOM 957 C C . MET A 1 128 ? 9.809 5.980 -27.249 1.00 48.38 128 MET A C 1
ATOM 959 O O . MET A 1 128 ? 8.698 6.026 -26.724 1.00 48.38 128 MET A O 1
ATOM 963 N N . GLY A 1 129 ? 10.844 5.451 -26.593 1.00 52.72 129 GLY A N 1
ATOM 964 C CA . GLY A 1 129 ? 10.660 5.019 -25.206 1.00 52.72 129 GLY A CA 1
ATOM 965 C C . GLY A 1 129 ? 11.761 4.138 -24.646 1.00 52.72 129 GLY A C 1
ATOM 966 O O . GLY A 1 129 ? 12.342 3.319 -25.356 1.00 52.72 129 GLY A O 1
ATOM 967 N N . HIS A 1 130 ? 12.006 4.308 -23.347 1.00 57.47 130 HIS A N 1
ATOM 968 C CA . HIS A 1 130 ? 12.782 3.388 -22.526 1.00 57.47 130 HIS A CA 1
ATOM 969 C C . HIS A 1 130 ? 12.148 1.997 -22.597 1.00 57.47 130 HIS A C 1
ATOM 971 O O . HIS A 1 130 ? 11.101 1.761 -21.995 1.00 57.47 130 HIS A O 1
ATOM 977 N N . ASP A 1 131 ? 12.759 1.095 -23.360 1.00 58.78 131 ASP A N 1
ATOM 978 C CA . ASP A 1 131 ? 12.269 -0.272 -23.480 1.00 58.78 131 ASP A CA 1
ATOM 979 C C . ASP A 1 131 ? 12.721 -1.056 -22.246 1.00 58.78 131 ASP A C 1
ATOM 981 O O . ASP A 1 131 ? 13.889 -1.433 -22.118 1.00 58.78 131 ASP A O 1
ATOM 985 N N . VAL A 1 132 ?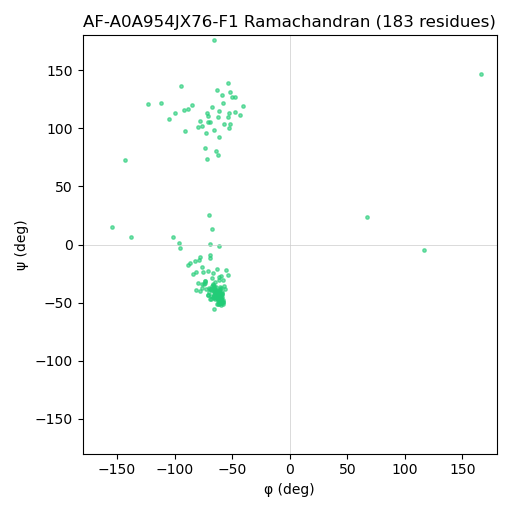 11.801 -1.241 -21.299 1.00 62.00 132 VAL A N 1
ATOM 986 C CA . VAL A 1 132 ? 12.016 -2.026 -20.079 1.00 62.00 132 VAL A CA 1
ATOM 987 C C . VAL A 1 132 ? 12.023 -3.498 -20.481 1.00 62.00 132 VAL A C 1
ATOM 989 O O . VAL A 1 132 ? 10.996 -4.172 -20.450 1.00 62.00 132 VAL A O 1
ATOM 992 N N . SER A 1 133 ? 13.172 -3.978 -20.944 1.00 66.62 133 SER A N 1
ATOM 993 C CA . SER A 1 133 ? 13.303 -5.310 -21.540 1.00 66.62 133 SER A CA 1
ATOM 994 C C . SER A 1 133 ? 13.563 -6.392 -20.486 1.00 66.62 133 SER A C 1
ATOM 996 O O . SER A 1 133 ? 13.423 -7.582 -20.766 1.00 66.62 133 SER A O 1
ATOM 998 N N . GLY A 1 134 ? 13.952 -6.008 -19.264 1.00 82.44 134 GLY A N 1
ATOM 999 C CA . GLY A 1 134 ? 14.296 -6.942 -18.195 1.00 82.44 134 GLY A CA 1
ATOM 1000 C C . GLY A 1 134 ? 13.144 -7.265 -17.238 1.00 82.44 134 GLY A C 1
ATOM 1001 O O . GLY A 1 134 ? 12.484 -6.377 -16.700 1.00 82.44 134 GLY A O 1
ATOM 1002 N N . GLU A 1 135 ? 12.990 -8.547 -16.882 1.00 86.56 135 GLU A N 1
ATOM 1003 C CA . GLU A 1 135 ? 12.123 -8.970 -15.763 1.00 86.56 135 GLU A CA 1
ATOM 1004 C C . GLU A 1 135 ? 12.509 -8.288 -14.440 1.00 86.56 135 GLU A C 1
ATOM 1006 O O . GLU A 1 135 ? 11.643 -7.873 -13.667 1.00 86.56 135 GLU A O 1
ATOM 1011 N N . ALA A 1 136 ? 13.812 -8.110 -14.204 1.00 86.38 136 ALA A N 1
ATOM 1012 C CA . ALA A 1 136 ? 14.329 -7.406 -13.034 1.00 86.38 136 ALA A CA 1
ATOM 1013 C C . ALA A 1 136 ? 13.955 -5.914 -13.029 1.00 86.38 136 ALA A C 1
ATOM 1015 O O . ALA A 1 136 ? 13.662 -5.359 -11.971 1.00 86.38 136 ALA A O 1
ATOM 1016 N N . GLU A 1 137 ? 13.920 -5.272 -14.197 1.00 81.81 137 GLU A N 1
ATOM 1017 C CA . GLU A 1 137 ? 13.574 -3.855 -14.327 1.00 81.81 137 GLU A CA 1
ATOM 1018 C C . GLU A 1 137 ? 12.080 -3.638 -14.066 1.00 81.81 137 GLU A C 1
ATOM 1020 O O . GLU A 1 137 ? 11.709 -2.753 -13.296 1.00 81.81 137 GLU A O 1
ATOM 1025 N N . GLY A 1 138 ? 11.217 -4.504 -14.614 1.00 83.25 138 GLY A N 1
ATOM 1026 C CA . GLY A 1 138 ? 9.783 -4.492 -14.320 1.00 83.25 138 GLY A CA 1
ATOM 1027 C C . GLY A 1 138 ? 9.485 -4.716 -12.831 1.00 83.25 138 GLY A C 1
ATOM 1028 O O . GLY A 1 138 ? 8.646 -4.018 -12.249 1.00 83.25 138 GLY A O 1
ATOM 1029 N N . PHE A 1 139 ? 10.204 -5.649 -12.193 1.00 88.81 139 PHE A N 1
ATOM 1030 C CA . PHE A 1 139 ? 10.146 -5.863 -10.744 1.00 88.81 139 PHE A CA 1
ATOM 1031 C C . PHE A 1 139 ? 10.550 -4.601 -9.970 1.00 88.81 139 PHE A C 1
ATOM 1033 O O . PHE A 1 139 ? 9.789 -4.140 -9.117 1.00 88.81 139 PHE A O 1
ATOM 1040 N N . LEU A 1 140 ? 11.709 -4.016 -10.288 1.00 86.12 140 LEU A N 1
ATOM 1041 C CA . LEU A 1 140 ? 12.245 -2.848 -9.589 1.00 86.12 140 LEU A CA 1
ATOM 1042 C C . LEU A 1 140 ? 11.328 -1.630 -9.739 1.00 86.12 140 LEU A C 1
ATOM 1044 O O . LEU A 1 140 ? 11.027 -0.967 -8.749 1.00 86.12 140 LEU A O 1
ATOM 1048 N N . LEU A 1 141 ? 10.829 -1.375 -10.950 1.00 82.75 141 LEU A N 1
ATOM 1049 C CA . LEU A 1 141 ? 9.895 -0.284 -11.217 1.00 82.75 141 LEU A CA 1
ATOM 1050 C C . LEU A 1 141 ? 8.620 -0.433 -10.379 1.00 82.75 141 LEU A C 1
ATOM 1052 O O . LEU A 1 141 ? 8.175 0.521 -9.745 1.00 82.75 141 LEU A O 1
ATOM 1056 N N . THR A 1 142 ? 8.061 -1.645 -10.314 1.00 88.44 142 THR A N 1
ATOM 1057 C CA . THR A 1 142 ? 6.867 -1.915 -9.494 1.00 88.44 142 THR A CA 1
ATOM 1058 C C . THR A 1 142 ? 7.157 -1.769 -8.012 1.00 88.44 142 THR A C 1
ATOM 1060 O O . THR A 1 142 ? 6.312 -1.266 -7.277 1.00 88.44 142 THR A O 1
ATOM 1063 N N . L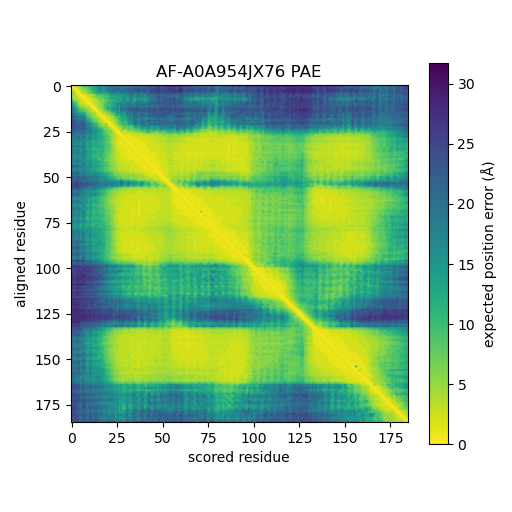EU A 1 143 ? 8.350 -2.164 -7.567 1.00 90.38 143 LEU A N 1
ATOM 1064 C CA . LEU A 1 143 ? 8.784 -1.980 -6.190 1.00 90.38 143 LEU A CA 1
ATOM 1065 C C . LEU A 1 143 ? 8.860 -0.492 -5.834 1.00 90.38 143 LEU A C 1
ATOM 1067 O O . LEU A 1 143 ? 8.316 -0.087 -4.811 1.00 90.38 143 LEU A O 1
ATOM 1071 N N . ILE A 1 144 ? 9.461 0.333 -6.691 1.00 85.69 144 ILE A N 1
ATOM 1072 C CA . ILE A 1 144 ? 9.564 1.781 -6.473 1.00 85.69 144 ILE A CA 1
ATOM 1073 C C . ILE A 1 144 ? 8.175 2.424 -6.437 1.00 85.69 144 ILE A C 1
ATOM 1075 O O . ILE A 1 144 ? 7.844 3.121 -5.477 1.00 85.69 144 ILE A O 1
ATOM 1079 N N . VAL A 1 145 ? 7.337 2.158 -7.443 1.00 85.06 145 VAL A N 1
ATOM 1080 C CA . V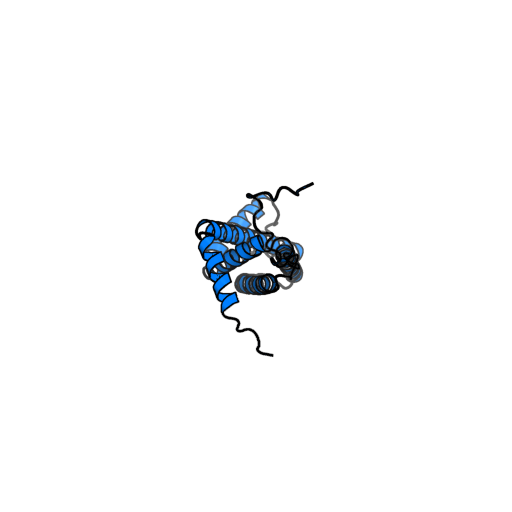AL A 1 145 ? 5.976 2.713 -7.514 1.00 85.06 145 VAL A CA 1
ATOM 1081 C C . VAL A 1 145 ? 5.140 2.256 -6.316 1.00 85.06 145 VAL A C 1
ATOM 1083 O O . VAL A 1 145 ? 4.513 3.082 -5.652 1.00 85.06 145 VAL A O 1
ATOM 1086 N N . GLY A 1 146 ? 5.171 0.963 -5.987 1.00 88.62 146 GLY A N 1
ATOM 1087 C CA . GLY A 1 146 ? 4.454 0.398 -4.846 1.00 88.62 146 GLY A CA 1
ATOM 1088 C C . GLY A 1 146 ? 4.893 1.008 -3.515 1.00 88.62 146 GLY A C 1
ATOM 1089 O O . GLY A 1 146 ? 4.047 1.417 -2.723 1.00 88.62 146 GLY A O 1
ATOM 1090 N N . CYS A 1 147 ? 6.200 1.158 -3.286 1.00 90.81 147 CYS A N 1
ATOM 1091 C CA . CYS A 1 147 ? 6.735 1.815 -2.092 1.00 90.81 147 CYS A CA 1
ATOM 1092 C C . CYS A 1 147 ? 6.294 3.281 -1.996 1.00 90.81 147 CYS A C 1
ATOM 1094 O O . CYS A 1 147 ? 5.861 3.713 -0.929 1.00 90.81 147 CYS A O 1
ATOM 1096 N N . THR A 1 148 ? 6.342 4.033 -3.098 1.00 85.81 148 THR A N 1
ATOM 1097 C CA . THR A 1 148 ? 5.878 5.429 -3.137 1.00 85.81 148 THR A CA 1
ATOM 1098 C C . THR A 1 148 ? 4.398 5.531 -2.774 1.00 85.81 148 THR A C 1
ATOM 1100 O O . THR A 1 148 ? 4.030 6.315 -1.899 1.00 85.81 148 THR A O 1
ATOM 1103 N N . LEU A 1 149 ? 3.547 4.688 -3.370 1.00 86.88 149 LEU A N 1
ATOM 1104 C CA . LEU A 1 149 ? 2.115 4.648 -3.060 1.00 86.88 149 LEU A CA 1
ATOM 1105 C C . LEU A 1 149 ? 1.850 4.279 -1.595 1.00 86.88 149 LEU A C 1
ATOM 1107 O O . LEU A 1 149 ? 0.993 4.894 -0.961 1.00 86.88 149 LEU A O 1
ATOM 1111 N N . LEU A 1 150 ? 2.605 3.327 -1.039 1.00 89.75 150 LEU A N 1
ATOM 1112 C CA . LEU A 1 150 ? 2.516 2.952 0.373 1.00 89.75 150 LEU A CA 1
ATOM 1113 C C . LEU A 1 150 ? 2.920 4.098 1.302 1.00 89.75 150 LEU A C 1
ATOM 1115 O O . LEU A 1 150 ? 2.240 4.331 2.300 1.00 89.75 150 LEU A O 1
ATOM 1119 N N . VAL A 1 151 ? 3.987 4.835 0.983 1.00 90.06 151 VAL A N 1
ATOM 1120 C CA . VAL A 1 151 ? 4.412 6.011 1.758 1.00 90.06 151 VAL A CA 1
ATOM 1121 C C . VAL A 1 151 ? 3.341 7.100 1.705 1.00 90.06 151 VAL A C 1
ATOM 1123 O O . VAL A 1 151 ? 2.971 7.638 2.749 1.00 90.06 151 VAL A O 1
ATOM 1126 N N . CYS A 1 152 ? 2.785 7.383 0.523 1.00 86.81 152 CYS A N 1
ATOM 1127 C CA . CYS A 1 152 ? 1.683 8.333 0.367 1.00 86.81 152 CYS A CA 1
ATOM 1128 C C . CYS A 1 152 ? 0.445 7.906 1.166 1.00 86.81 152 CYS A C 1
ATOM 1130 O O . CYS A 1 152 ? -0.121 8.718 1.896 1.00 86.81 152 CYS A O 1
ATOM 1132 N N . ALA A 1 153 ? 0.053 6.633 1.082 1.00 88.94 153 ALA A N 1
ATOM 1133 C CA . ALA A 1 153 ? -1.072 6.083 1.831 1.00 88.94 153 ALA A CA 1
ATOM 1134 C C . ALA A 1 153 ? -0.844 6.150 3.346 1.00 88.94 153 ALA A C 1
ATOM 1136 O O . ALA A 1 153 ? -1.722 6.590 4.087 1.00 88.94 153 ALA A O 1
ATOM 1137 N N . ALA A 1 154 ? 0.345 5.778 3.820 1.00 89.69 154 ALA A N 1
ATOM 1138 C CA . ALA A 1 154 ? 0.699 5.880 5.228 1.00 89.69 154 ALA A CA 1
ATOM 1139 C C . ALA A 1 154 ? 0.657 7.339 5.706 1.00 89.69 154 ALA A C 1
ATOM 1141 O O . ALA A 1 154 ? 0.059 7.622 6.742 1.00 89.69 154 ALA A O 1
ATOM 1142 N N . GLY A 1 155 ? 1.223 8.271 4.934 1.00 91.38 155 GLY A N 1
ATOM 1143 C CA . GLY A 1 155 ? 1.191 9.704 5.226 1.00 91.38 155 GLY A CA 1
ATOM 1144 C C . GLY A 1 155 ? -0.233 10.257 5.292 1.00 91.38 155 GLY A C 1
ATOM 1145 O O . GLY A 1 155 ? -0.595 10.901 6.277 1.00 91.38 155 GLY A O 1
ATOM 1146 N N . ALA A 1 156 ? -1.072 9.939 4.303 1.00 89.12 156 ALA A N 1
ATOM 1147 C CA . ALA A 1 156 ? -2.480 10.329 4.279 1.00 89.12 156 ALA A CA 1
ATOM 1148 C C . ALA A 1 156 ? -3.257 9.744 5.469 1.00 89.12 156 ALA A C 1
ATOM 1150 O O . ALA A 1 156 ? -4.031 10.451 6.111 1.00 89.12 156 ALA A O 1
ATOM 1151 N N . GLY A 1 157 ? -3.013 8.477 5.814 1.00 89.12 157 GLY A N 1
ATOM 1152 C CA . GLY A 1 157 ? -3.629 7.820 6.967 1.00 89.12 157 GLY A CA 1
ATOM 1153 C C . GLY A 1 157 ? -3.217 8.444 8.303 1.00 89.12 157 GLY A C 1
ATOM 1154 O O . GLY A 1 157 ? -4.054 8.609 9.192 1.00 89.12 157 GLY A O 1
ATOM 1155 N N . GLN A 1 158 ? -1.948 8.837 8.450 1.00 90.75 158 GLN A N 1
ATOM 1156 C CA . GLN A 1 158 ? -1.476 9.546 9.643 1.00 90.75 158 GLN A CA 1
ATOM 1157 C C . GLN A 1 158 ? -2.062 10.953 9.734 1.00 90.75 158 GLN A C 1
ATOM 1159 O O . GLN A 1 158 ? -2.535 11.338 10.801 1.00 90.75 158 GLN A O 1
ATOM 1164 N N . LEU A 1 159 ? -2.092 11.691 8.622 1.00 92.38 159 LEU A N 1
ATOM 1165 C CA . LEU A 1 159 ? -2.702 13.015 8.563 1.00 92.38 159 LEU A CA 1
ATOM 1166 C C . LEU A 1 159 ? -4.192 12.950 8.915 1.00 92.38 159 LEU A C 1
ATOM 1168 O O . LEU A 1 159 ? -4.666 13.729 9.736 1.00 92.38 159 LEU A O 1
ATOM 1172 N N . LEU A 1 160 ? -4.919 11.975 8.366 1.00 90.44 160 LEU A N 1
ATOM 1173 C CA . LEU A 1 160 ? -6.325 11.760 8.690 1.00 90.44 160 LEU A CA 1
ATOM 1174 C C . LEU A 1 160 ? -6.514 11.420 10.172 1.00 90.44 160 LEU A C 1
ATOM 1176 O O . LEU A 1 160 ? -7.410 11.957 10.812 1.00 90.44 160 LEU A O 1
ATOM 1180 N N . GLY A 1 161 ? -5.658 10.565 10.734 1.00 87.19 161 GLY A N 1
ATOM 1181 C CA . GLY A 1 161 ? -5.691 10.227 12.157 1.00 87.19 161 GLY A CA 1
ATOM 1182 C C . GLY A 1 161 ? -5.328 11.392 13.082 1.00 87.19 161 GLY A C 1
ATOM 1183 O O . GLY A 1 161 ? -5.744 11.392 14.235 1.00 87.19 161 GLY A O 1
ATOM 1184 N N . PHE A 1 162 ? -4.565 12.370 12.592 1.00 90.62 162 PHE A N 1
ATOM 1185 C CA . PHE A 1 162 ? -4.276 13.610 13.308 1.00 90.62 162 PHE A CA 1
ATOM 1186 C C . PHE A 1 162 ? -5.455 14.593 13.239 1.00 90.62 162 PHE A C 1
ATOM 1188 O O . PHE A 1 162 ? -5.784 15.228 14.237 1.00 90.62 162 PHE A O 1
ATOM 1195 N N . LEU A 1 163 ? -6.111 14.696 12.079 1.00 91.31 163 LEU A N 1
ATOM 1196 C CA . LEU A 1 163 ? -7.251 15.593 11.861 1.00 91.31 163 LEU A CA 1
ATOM 1197 C C . LEU A 1 163 ? -8.553 15.076 12.487 1.00 91.31 163 LEU A C 1
ATOM 1199 O O . LEU A 1 163 ? -9.379 15.873 12.928 1.00 91.31 163 LEU A O 1
ATOM 1203 N N . LEU A 1 164 ? -8.756 13.757 12.520 1.00 89.38 164 LEU A N 1
ATOM 1204 C CA . LEU A 1 164 ? -9.944 13.140 13.100 1.00 89.38 164 LEU A CA 1
ATOM 1205 C C . LEU A 1 164 ? -9.705 12.805 14.580 1.00 89.38 164 LEU A C 1
ATOM 1207 O O . LEU A 1 164 ? -8.890 11.932 14.886 1.00 89.38 164 LEU A O 1
ATOM 1211 N N . PRO A 1 165 ? -10.435 13.430 15.522 1.00 78.31 165 PRO A N 1
ATOM 1212 C CA . PRO A 1 165 ? -10.286 13.121 16.936 1.00 78.31 165 PRO A CA 1
ATOM 1213 C C . PRO A 1 165 ? -10.673 11.662 17.216 1.00 78.31 165 PRO A C 1
ATOM 1215 O O . PRO A 1 165 ? -11.729 11.191 16.793 1.00 78.31 165 PRO A O 1
ATOM 1218 N N . ALA A 1 166 ? -9.838 10.947 17.979 1.00 72.06 166 ALA A N 1
ATOM 1219 C CA . ALA A 1 166 ? -10.017 9.522 18.291 1.00 72.06 166 ALA A CA 1
ATOM 1220 C C . ALA A 1 166 ? -11.396 9.184 18.897 1.00 72.06 166 ALA A C 1
ATOM 1222 O O . ALA A 1 166 ? -11.908 8.077 18.724 1.00 72.06 166 ALA A O 1
ATOM 1223 N N . SER A 1 167 ? -12.034 10.157 19.551 1.00 73.62 167 SER A N 1
ATOM 1224 C CA . SER A 1 167 ? -13.378 10.039 20.122 1.00 73.62 167 SER A CA 1
ATOM 1225 C C . SER A 1 167 ? -14.473 9.762 19.084 1.00 73.62 167 SER A C 1
ATOM 1227 O O . SER A 1 167 ? -15.469 9.118 19.413 1.00 73.62 167 SER A O 1
ATOM 1229 N N . TRP A 1 168 ? -14.294 10.188 17.830 1.00 72.12 168 TRP A N 1
ATOM 1230 C CA . TRP A 1 168 ? -15.243 9.902 16.748 1.00 72.12 168 TRP A CA 1
ATOM 1231 C C . TRP A 1 168 ? -15.187 8.445 16.277 1.00 72.12 168 TRP A C 1
ATOM 1233 O O . TRP A 1 168 ? -16.212 7.881 15.897 1.00 72.12 168 TRP A O 1
ATOM 1243 N N . LEU A 1 169 ? -14.011 7.819 16.342 1.00 65.88 169 LEU A N 1
ATOM 1244 C CA . LEU A 1 169 ? -13.797 6.438 15.902 1.00 65.88 169 LEU A CA 1
ATOM 1245 C C . LEU A 1 169 ? -14.356 5.414 16.900 1.00 65.88 169 LEU A C 1
ATOM 1247 O O . LEU A 1 169 ? -14.943 4.411 16.494 1.00 65.88 169 LEU A O 1
ATOM 1251 N N . ILE A 1 170 ? -14.234 5.688 18.202 1.00 66.25 170 ILE A N 1
ATOM 1252 C CA . ILE A 1 170 ? -14.734 4.795 19.261 1.00 66.25 170 ILE A CA 1
ATOM 1253 C C . ILE A 1 170 ? -16.271 4.791 19.275 1.00 66.25 170 ILE A C 1
ATOM 1255 O O . ILE A 1 170 ? -16.889 3.732 19.213 1.00 66.25 170 ILE A O 1
ATOM 1259 N N . ARG A 1 171 ? -16.900 5.974 19.216 1.00 66.25 171 ARG A N 1
ATOM 1260 C CA . ARG A 1 171 ? -18.362 6.133 19.336 1.00 66.25 171 ARG A CA 1
ATOM 1261 C C . ARG A 1 171 ? -19.177 5.395 18.262 1.00 66.25 171 ARG A C 1
ATOM 1263 O O . ARG A 1 171 ? -20.335 5.060 18.506 1.00 66.25 171 ARG A O 1
ATOM 1270 N N . ASN A 1 172 ? -18.618 5.157 17.077 1.00 64.44 172 ASN A N 1
ATOM 1271 C CA . ASN A 1 172 ? -19.327 4.432 16.017 1.00 64.44 172 ASN A CA 1
ATOM 1272 C C . ASN A 1 172 ? -19.224 2.909 16.158 1.00 64.44 172 ASN A C 1
ATOM 1274 O O . ASN A 1 172 ? -20.132 2.211 15.714 1.00 64.44 172 ASN A O 1
ATOM 1278 N N . SER A 1 173 ? -18.176 2.398 16.809 1.00 66.19 173 SER A N 1
ATOM 1279 C CA . SER A 1 173 ? -17.994 0.953 17.008 1.00 66.19 173 SER A CA 1
ATOM 1280 C C . SER A 1 173 ? -19.049 0.390 17.968 1.00 66.19 173 SER A C 1
ATOM 1282 O O . SER A 1 173 ? -19.637 -0.658 17.702 1.00 66.19 173 SER A O 1
ATOM 1284 N N . ASP A 1 174 ? -19.386 1.152 19.010 1.00 67.75 174 ASP A N 1
ATOM 1285 C CA . ASP A 1 174 ? -20.391 0.765 20.009 1.00 67.75 174 ASP A CA 1
ATOM 1286 C C . ASP A 1 174 ? -21.806 0.653 19.415 1.00 67.75 174 ASP A C 1
ATOM 1288 O O . ASP A 1 174 ? -22.604 -0.190 19.823 1.00 67.75 174 ASP A O 1
ATOM 1292 N N . LYS A 1 175 ? -22.125 1.478 18.408 1.00 64.56 175 LYS A N 1
ATOM 1293 C CA . LYS A 1 175 ? -23.436 1.461 17.737 1.00 64.56 175 LYS A CA 1
ATOM 1294 C C . LYS A 1 175 ? -23.622 0.261 16.810 1.00 64.56 175 LYS A C 1
ATOM 1296 O O . LYS A 1 175 ? -24.742 -0.211 16.630 1.00 64.56 175 LYS A O 1
ATOM 1301 N N . VAL A 1 176 ? -22.541 -0.227 16.205 1.00 64.75 176 VAL A N 1
ATOM 1302 C CA . VAL A 1 176 ? -22.595 -1.404 15.325 1.00 64.75 176 VAL A CA 1
ATOM 1303 C C . VAL A 1 176 ? -22.754 -2.683 16.151 1.00 64.75 176 VAL A C 1
ATOM 1305 O O . VAL A 1 176 ? -23.468 -3.592 15.745 1.00 64.75 176 VAL A O 1
ATOM 1308 N N . LEU A 1 177 ? -22.161 -2.735 17.346 1.00 64.12 177 LEU A N 1
ATOM 1309 C CA . LEU A 1 177 ? -22.300 -3.879 18.251 1.00 64.12 177 LEU A CA 1
ATOM 1310 C C . LEU A 1 177 ? -23.682 -3.952 18.916 1.00 64.12 177 LEU A C 1
ATOM 1312 O O . LEU A 1 177 ? -24.194 -5.047 19.126 1.00 64.12 177 LEU A O 1
ATOM 1316 N N . SER A 1 178 ? -24.317 -2.813 19.205 1.00 68.44 178 SER A N 1
ATOM 1317 C CA . SER A 1 178 ? -25.646 -2.791 19.834 1.00 68.44 178 SER A CA 1
ATOM 1318 C C . SER A 1 178 ? -26.808 -3.069 18.876 1.00 68.44 178 SER A C 1
ATOM 1320 O O . SER A 1 178 ? -27.920 -3.332 19.328 1.00 68.44 178 SER A O 1
ATOM 1322 N N . THR A 1 179 ? -26.573 -3.028 17.562 1.00 71.06 179 THR A N 1
ATOM 1323 C CA . THR A 1 179 ? -27.606 -3.248 16.535 1.00 71.06 179 THR A CA 1
ATOM 1324 C C . THR A 1 179 ? -27.659 -4.674 16.007 1.00 71.06 179 THR A C 1
ATOM 1326 O O . THR A 1 179 ? -28.498 -4.957 15.156 1.00 71.06 179 THR A O 1
ATOM 1329 N N . ASN A 1 180 ? -26.822 -5.584 16.512 1.00 66.75 180 ASN A N 1
ATOM 1330 C CA . ASN A 1 180 ? -26.913 -6.996 16.165 1.00 66.75 180 ASN A CA 1
ATOM 1331 C C . ASN A 1 180 ? -27.841 -7.695 17.179 1.00 66.75 180 ASN A C 1
ATOM 1333 O O . ASN A 1 180 ? -27.403 -7.967 18.302 1.00 66.75 180 ASN A O 1
ATOM 1337 N N . PRO A 1 181 ? -29.137 -7.909 16.860 1.00 67.38 181 PRO A N 1
ATOM 1338 C CA . PRO A 1 181 ? -30.060 -8.559 17.777 1.00 67.38 181 PRO A CA 1
ATOM 1339 C C . PRO A 1 181 ? -29.525 -9.950 18.106 1.00 67.38 181 PRO A C 1
ATOM 1341 O O . PRO A 1 181 ? -29.180 -10.722 17.212 1.00 67.38 181 PRO A O 1
ATOM 1344 N N . GLN A 1 182 ? -29.430 -10.248 19.402 1.00 68.06 182 GLN A N 1
ATOM 1345 C CA . GLN A 1 182 ? -29.065 -11.576 19.885 1.00 68.06 182 GLN A CA 1
ATOM 1346 C C . GLN A 1 182 ? -29.949 -12.613 19.171 1.00 68.06 182 GLN A C 1
ATOM 1348 O O . GLN A 1 182 ? -31.173 -12.443 19.163 1.00 68.06 182 GLN A O 1
ATOM 1353 N N . PRO A 1 183 ? -29.369 -13.653 18.544 1.00 68.50 183 PRO A N 1
ATOM 1354 C CA . PRO A 1 183 ? -30.162 -14.703 17.931 1.00 68.50 183 PRO A CA 1
ATOM 1355 C C . PRO A 1 183 ? -30.972 -15.379 19.037 1.00 68.50 183 PRO A C 1
ATOM 1357 O O . PRO A 1 183 ? -30.415 -16.042 19.908 1.00 68.50 183 PRO A O 1
ATOM 1360 N N . HIS A 1 184 ? -32.286 -15.157 19.029 1.00 66.75 184 HIS A N 1
ATOM 1361 C CA . HIS A 1 184 ? -33.219 -15.886 19.875 1.00 66.75 184 HIS A CA 1
ATOM 1362 C C . HIS A 1 184 ? -33.208 -17.350 19.425 1.00 66.75 184 HIS A C 1
ATOM 1364 O O . HIS A 1 184 ? -33.805 -17.693 18.405 1.00 66.75 184 HIS A O 1
ATOM 1370 N N . SER A 1 185 ? -32.450 -18.170 20.150 1.00 72.25 185 SER A N 1
ATOM 1371 C CA . SER A 1 185 ? -32.479 -19.633 20.086 1.00 72.25 185 SER A CA 1
ATOM 1372 C C . SER A 1 185 ? -33.637 -20.184 20.902 1.00 72.25 185 SER A C 1
ATOM 1374 O O . SER A 1 185 ? -33.751 -19.736 22.069 1.00 72.25 185 SER A O 1
#